Protein AF-A0A6H5GTH3-F1 (afdb_monomer)

Secondary structure (DSSP, 8-state):
----------------------------PPPP----TTSHHHHHHHHHHHHHHHHT--EEEEEESSTT--S-EEEEEEEPPP-PPPPP--HHHHH-TT--GGGS-HHHHHHHHHIIIII--HHHHHHHHHHHEEEEE-S-----SSPPPS--EEEEEEEEETTEEEEE-HHHHHHHHT--HHHHHHHHHHHHHHSS---------PPPP--------------------

Sequence (229 aa):
VNVIVPGTECDNAPTTTRQHDKSPDDSVHPPARKRKSTKRSREWSRNQEKMKRLRGEPYVGFRRAEKGSTKRIIHDVPRDGRTMGPTCDSLHCRKVKTRACNSITEEERQKIFDDFWKVMTWDFKRMFVCSTVSAESKKQQTRTQGPVSRRQASLFYHLEIQGRRVPVCREMYLRTLGIRRSELHYWVRNYVSSNVPQNKSQETQSPPDSCSESSDETSSSHLVQVCHA

Solvent-accessible surface area (backbone atoms only — not comparable to full-atom values): 15168 Å² total; per-residue (Å²): 135,82,91,87,84,86,86,88,85,91,87,85,88,85,90,84,91,77,90,81,84,90,78,90,79,86,77,79,72,76,76,76,79,73,76,76,87,69,68,55,61,68,54,47,52,54,49,50,32,51,49,28,50,54,40,30,37,58,29,63,38,74,44,55,77,45,91,94,46,82,88,46,73,43,78,74,40,81,39,79,45,59,55,70,47,72,80,57,79,51,68,66,54,72,71,41,83,85,32,51,49,79,77,59,53,72,66,60,39,47,50,53,31,45,47,50,27,69,69,39,51,75,61,52,46,48,50,51,51,48,69,36,39,48,73,42,64,70,92,69,77,78,93,60,100,60,82,79,69,90,71,69,61,49,79,44,40,40,46,81,55,97,91,38,81,42,40,34,49,68,65,37,53,33,20,35,64,42,52,52,71,67,58,52,53,49,44,49,59,57,42,72,74,52,84,51,84,83,74,83,71,89,75,82,80,74,82,83,88,83,81,83,90,81,88,84,88,81,90,82,87,82,89,82,85,90,88,89,132

Mean predicted aligned error: 17.01 Å

Foldseek 3Di:
DDDDDDDDDDDDDDDDDDDDDDDDDPPPDPPDPDDPPPPCPVVVLVVVQVLCVLLQAWHFAWDAPDPPDPPDIDRGHIDHGFAFADQDPDPCQVPDPLADSPVQDPVQLVVQQNCLRVPDGPVRNLVVLQVQKDWDADPDDPPDPDDDDPDGTDIWGFDQGPNDTGTHDPVRRCNSNSHDPVRSVVSNVVCVVPVDPPPPDPDDDDDDDDDDDDDDDDDDDDDDDDDDD

pLDDT: mean 74.63, std 23.97, range [29.17, 98.5]

Organism: NCBI:txid355587

Structure (mmCIF, N/CA/C/O backbone):
data_AF-A0A6H5GTH3-F1
#
_entry.id   AF-A0A6H5GTH3-F1
#
loop_
_atom_site.group_PDB
_atom_site.id
_atom_site.type_symbol
_atom_site.label_atom_id
_atom_site.label_alt_id
_atom_site.label_comp_id
_atom_site.label_asym_id
_atom_site.label_entity_id
_atom_site.label_seq_id
_atom_site.pdbx_PDB_ins_code
_atom_site.Cartn_x
_atom_site.Cartn_y
_atom_site.Cartn_z
_atom_site.occupancy
_atom_site.B_iso_or_equiv
_atom_site.auth_seq_id
_atom_site.auth_comp_id
_atom_site.auth_asym_id
_atom_site.auth_atom_id
_atom_site.pdbx_PDB_model_num
ATOM 1 N N . VAL A 1 1 ? 16.322 -63.649 -11.868 1.00 36.59 1 VAL A N 1
ATOM 2 C CA . VAL A 1 1 ? 17.005 -64.882 -12.316 1.00 36.59 1 VAL A CA 1
ATOM 3 C C . VAL A 1 1 ? 17.125 -64.808 -13.832 1.00 36.59 1 VAL A C 1
ATOM 5 O O . VAL A 1 1 ? 16.089 -64.670 -14.460 1.00 36.59 1 VAL A O 1
ATOM 8 N N . ASN A 1 2 ? 18.375 -64.779 -14.326 1.00 37.34 2 ASN A N 1
ATOM 9 C CA . ASN A 1 2 ? 18.918 -64.953 -15.698 1.00 37.34 2 ASN A CA 1
ATOM 10 C C . ASN A 1 2 ? 18.181 -64.239 -16.854 1.00 37.34 2 ASN A C 1
ATOM 12 O O . ASN A 1 2 ? 17.063 -64.603 -17.181 1.00 37.34 2 ASN A O 1
ATOM 16 N N . VAL A 1 3 ? 18.676 -63.155 -17.473 1.00 40.97 3 VAL A N 1
ATOM 17 C CA . VAL A 1 3 ? 19.938 -62.922 -18.228 1.00 40.97 3 VAL A CA 1
ATOM 18 C C . VAL A 1 3 ? 20.192 -63.959 -19.320 1.00 40.97 3 VAL A C 1
ATOM 20 O O . VAL A 1 3 ? 20.730 -65.009 -18.994 1.00 40.97 3 VAL A O 1
ATOM 23 N N . ILE A 1 4 ? 19.898 -63.617 -20.587 1.00 41.91 4 ILE A N 1
ATOM 24 C CA . ILE A 1 4 ? 20.631 -64.089 -21.780 1.00 41.91 4 ILE A CA 1
ATOM 25 C C . ILE A 1 4 ? 20.605 -63.001 -22.881 1.00 41.91 4 ILE A C 1
ATOM 27 O O . ILE A 1 4 ? 19.562 -62.661 -23.429 1.00 41.91 4 ILE A O 1
ATOM 31 N N . VAL A 1 5 ? 21.792 -62.490 -23.194 1.00 43.22 5 VAL A N 1
ATOM 32 C CA . VAL A 1 5 ? 22.315 -62.045 -24.509 1.00 43.22 5 VAL A CA 1
ATOM 33 C C . VAL A 1 5 ? 23.709 -62.716 -24.595 1.00 43.22 5 VAL A C 1
ATOM 35 O O . VAL A 1 5 ? 24.172 -63.167 -23.540 1.00 43.22 5 VAL A O 1
ATOM 38 N N . PRO A 1 6 ? 24.479 -62.730 -25.706 1.00 57.88 6 PRO A N 1
ATOM 39 C CA . PRO A 1 6 ? 24.243 -62.334 -27.104 1.00 57.88 6 PRO A CA 1
ATOM 40 C C . PRO A 1 6 ? 24.803 -63.375 -28.119 1.00 57.88 6 PRO A C 1
ATOM 42 O O . PRO A 1 6 ? 25.286 -64.432 -27.728 1.00 57.88 6 PRO A O 1
ATOM 45 N N . GLY A 1 7 ? 24.791 -63.072 -29.423 1.00 34.69 7 GLY A N 1
ATOM 46 C CA . GLY A 1 7 ? 25.527 -63.855 -30.427 1.00 34.69 7 GLY A CA 1
ATOM 47 C C . GLY A 1 7 ? 25.548 -63.198 -31.809 1.00 34.69 7 GLY A C 1
ATOM 48 O O . GLY A 1 7 ? 24.506 -63.031 -32.431 1.00 34.69 7 GLY A O 1
ATOM 49 N N . THR A 1 8 ? 26.741 -62.779 -32.219 1.00 41.06 8 THR A N 1
ATOM 50 C CA . THR A 1 8 ? 27.172 -62.154 -33.483 1.00 41.06 8 THR A CA 1
ATOM 51 C C . THR A 1 8 ? 27.486 -63.178 -34.590 1.00 41.06 8 THR A C 1
ATOM 53 O O . THR A 1 8 ? 27.490 -64.366 -34.300 1.00 41.06 8 THR A O 1
ATOM 56 N N . GLU A 1 9 ? 27.853 -62.658 -35.780 1.00 37.38 9 GLU A N 1
ATOM 57 C CA . GLU A 1 9 ? 28.541 -63.262 -36.963 1.00 37.38 9 GLU A CA 1
ATOM 58 C C . GLU A 1 9 ? 27.631 -63.330 -38.211 1.00 37.38 9 GLU A C 1
ATOM 60 O O . GLU A 1 9 ? 26.550 -63.902 -38.156 1.00 37.38 9 GLU A O 1
ATOM 65 N N . CYS A 1 10 ? 27.805 -62.541 -39.286 1.00 38.69 10 CYS A N 1
ATOM 66 C CA . CYS A 1 10 ? 28.903 -62.262 -40.243 1.00 38.69 10 CYS A CA 1
ATOM 67 C C . CYS A 1 10 ? 29.118 -63.362 -41.303 1.00 38.69 10 CYS A C 1
ATOM 69 O O . CYS A 1 10 ? 29.402 -64.484 -40.926 1.00 38.69 10 CYS A O 1
ATOM 71 N N . ASP A 1 11 ? 28.953 -63.005 -42.595 1.00 36.28 11 ASP A N 1
ATOM 72 C CA . ASP A 1 11 ? 29.656 -63.499 -43.813 1.00 36.28 11 ASP A CA 1
ATOM 73 C C . ASP A 1 11 ? 28.832 -63.158 -45.091 1.00 36.28 11 ASP A C 1
ATOM 75 O O . ASP A 1 11 ? 27.672 -63.538 -45.209 1.00 36.28 11 ASP A O 1
ATOM 79 N N . ASN A 1 12 ? 29.246 -62.186 -45.927 1.00 39.44 12 ASN A N 1
ATOM 80 C CA . ASN A 1 12 ? 30.164 -62.254 -47.096 1.00 39.44 12 ASN A CA 1
ATOM 81 C C . ASN A 1 12 ? 29.510 -62.838 -48.387 1.00 39.44 12 ASN A C 1
ATOM 83 O O . ASN A 1 12 ? 29.373 -64.045 -48.507 1.00 39.44 12 ASN A O 1
ATOM 87 N N . ALA A 1 13 ? 28.964 -62.001 -49.298 1.00 36.62 13 ALA A N 1
ATOM 88 C CA . ALA A 1 13 ? 29.538 -61.511 -50.593 1.00 36.62 13 ALA A CA 1
ATOM 89 C C . ALA A 1 13 ? 29.240 -62.450 -51.815 1.00 36.62 13 ALA A C 1
ATOM 91 O O . ALA A 1 13 ? 28.842 -63.580 -51.554 1.00 36.62 13 ALA A O 1
ATOM 92 N N . PRO A 1 14 ? 29.418 -62.102 -53.128 1.00 47.69 14 PRO A N 1
ATOM 93 C CA . PRO A 1 14 ? 29.852 -60.839 -53.760 1.00 47.69 14 PRO A CA 1
ATOM 94 C C . PRO A 1 14 ? 29.159 -60.432 -55.119 1.00 47.69 14 PRO A C 1
ATOM 96 O O . PRO A 1 14 ? 28.358 -61.156 -55.700 1.00 47.69 14 PRO A O 1
ATOM 99 N N . THR A 1 15 ? 29.607 -59.281 -55.657 1.00 32.62 15 THR A N 1
ATOM 100 C CA . THR A 1 15 ? 29.768 -58.897 -57.091 1.00 32.62 15 THR A CA 1
ATOM 101 C C . THR A 1 15 ? 28.563 -58.444 -57.942 1.00 32.62 15 THR A C 1
ATOM 103 O O . THR A 1 15 ? 27.816 -59.248 -58.485 1.00 32.62 15 THR A O 1
ATOM 106 N N . THR A 1 16 ? 28.524 -57.144 -58.280 1.00 36.62 16 THR A N 1
ATOM 107 C CA . THR A 1 16 ? 28.831 -56.667 -59.653 1.00 36.62 16 THR A CA 1
ATOM 108 C C . THR A 1 16 ? 29.002 -55.148 -59.690 1.00 36.62 16 THR A C 1
ATOM 110 O O . THR A 1 16 ? 28.091 -54.369 -59.426 1.00 36.62 16 THR A O 1
ATOM 113 N N . THR A 1 17 ? 30.215 -54.755 -60.064 1.00 38.72 17 THR A N 1
ATOM 114 C CA . THR A 1 17 ? 30.658 -53.410 -60.419 1.00 38.72 17 THR A CA 1
ATOM 115 C C . THR A 1 17 ? 29.988 -52.938 -61.709 1.00 38.72 17 THR A C 1
ATOM 117 O O . THR A 1 17 ? 30.111 -53.590 -62.743 1.00 38.72 17 THR A O 1
ATOM 120 N N . ARG A 1 18 ? 29.395 -51.742 -61.698 1.00 40.19 18 ARG A N 1
ATOM 121 C CA . ARG A 1 18 ? 29.339 -50.877 -62.885 1.00 40.19 18 ARG A CA 1
ATOM 122 C C . ARG A 1 18 ? 29.474 -49.423 -62.452 1.00 40.19 18 ARG A C 1
ATOM 124 O O . ARG A 1 18 ? 28.549 -48.821 -61.921 1.00 40.19 18 ARG A O 1
ATOM 131 N N . GLN A 1 19 ? 30.676 -48.897 -62.652 1.00 42.00 19 GLN A N 1
ATOM 132 C CA . GLN A 1 19 ? 30.961 -47.469 -62.641 1.00 42.00 19 GLN A CA 1
ATOM 133 C C . GLN A 1 19 ? 30.334 -46.852 -63.895 1.00 42.00 19 GLN A C 1
ATOM 135 O O . GLN A 1 19 ? 30.491 -47.428 -64.969 1.00 42.00 19 GLN A O 1
ATOM 140 N N . HIS A 1 20 ? 29.652 -45.714 -63.758 1.00 41.12 20 HIS A N 1
ATOM 141 C CA . HIS A 1 20 ? 29.576 -44.676 -64.788 1.00 41.12 20 HIS A CA 1
ATOM 142 C C . HIS A 1 20 ? 29.335 -43.314 -64.122 1.00 41.12 20 HIS A C 1
ATOM 144 O O . HIS A 1 20 ? 28.374 -43.126 -63.383 1.00 41.12 20 HIS A O 1
ATOM 150 N N . ASP A 1 21 ? 30.298 -42.441 -64.395 1.00 38.12 21 ASP A N 1
ATOM 151 C CA . ASP A 1 21 ? 30.296 -40.984 -64.492 1.00 38.12 21 ASP A CA 1
ATOM 152 C C . ASP A 1 21 ? 29.731 -40.057 -63.406 1.00 38.12 21 ASP A C 1
ATOM 154 O O . ASP A 1 21 ? 28.554 -40.020 -63.058 1.00 38.12 21 ASP A O 1
ATOM 158 N N . LYS A 1 22 ? 30.647 -39.186 -62.969 1.00 37.81 22 LYS A N 1
ATOM 159 C CA . LYS A 1 22 ? 30.418 -37.958 -62.215 1.00 37.81 22 LYS A CA 1
ATOM 160 C C . LYS A 1 22 ? 29.749 -36.921 -63.119 1.00 37.81 22 LYS A C 1
ATOM 162 O O . LYS A 1 22 ? 30.246 -36.652 -64.207 1.00 37.81 22 LYS A O 1
ATOM 167 N N . SER A 1 23 ? 28.753 -36.216 -62.591 1.00 41.53 23 SER A N 1
ATOM 168 C CA . SER A 1 23 ? 28.527 -34.816 -62.958 1.00 41.53 23 SER A CA 1
ATOM 169 C C . SER A 1 23 ? 28.245 -33.993 -61.692 1.00 41.53 23 SER A C 1
ATOM 171 O O . SER A 1 23 ? 27.514 -34.478 -60.823 1.00 41.53 23 SER A O 1
ATOM 173 N N . PRO A 1 24 ? 28.860 -32.807 -61.529 1.00 49.28 24 PRO A N 1
ATOM 174 C CA . PRO A 1 24 ? 28.722 -31.974 -60.345 1.00 49.28 24 PRO A CA 1
ATOM 175 C C . PRO A 1 24 ? 27.557 -30.997 -60.537 1.00 49.28 24 PRO A C 1
ATOM 177 O O . PRO A 1 24 ? 27.651 -30.089 -61.358 1.00 49.28 24 PRO A O 1
ATOM 180 N N . ASP A 1 25 ? 26.476 -31.158 -59.774 1.00 40.28 25 ASP A N 1
ATOM 181 C CA . ASP A 1 25 ? 25.498 -30.081 -59.605 1.00 40.28 25 ASP A CA 1
ATOM 182 C C . ASP A 1 25 ? 25.632 -29.491 -58.202 1.00 40.28 25 ASP A C 1
ATOM 184 O O . ASP A 1 25 ? 25.140 -30.017 -57.201 1.00 40.28 25 ASP A O 1
ATOM 188 N N . ASP A 1 26 ? 26.387 -28.399 -58.165 1.00 51.56 26 ASP A N 1
ATOM 189 C CA . ASP A 1 26 ? 26.623 -27.514 -57.035 1.00 51.56 26 ASP A CA 1
ATOM 190 C C . ASP A 1 26 ? 25.349 -26.689 -56.765 1.00 51.56 26 ASP A C 1
ATOM 192 O O . ASP A 1 26 ? 25.284 -25.474 -56.954 1.00 51.56 26 ASP A O 1
ATOM 196 N N . SER A 1 27 ? 24.286 -27.360 -56.325 1.00 44.19 27 SER A N 1
ATOM 197 C CA . SER A 1 27 ? 23.081 -26.694 -55.833 1.00 44.19 27 SER A CA 1
ATOM 198 C C . SER A 1 27 ? 23.311 -26.233 -54.390 1.00 44.19 27 SER A C 1
ATOM 200 O O . SER A 1 27 ? 22.896 -26.864 -53.413 1.00 44.19 27 SER A O 1
ATOM 202 N N . VAL A 1 28 ? 24.007 -25.098 -54.257 1.00 47.06 28 VAL A N 1
ATOM 203 C CA . VAL A 1 28 ? 24.183 -24.338 -53.012 1.00 47.06 28 VAL A CA 1
ATOM 204 C C . VAL A 1 28 ? 22.810 -23.885 -52.508 1.00 47.06 28 VAL A C 1
ATOM 206 O O . VAL A 1 28 ? 22.337 -22.785 -52.797 1.00 47.06 28 VAL A O 1
ATOM 209 N N . HIS A 1 29 ? 22.146 -24.724 -51.714 1.00 56.97 29 HIS A N 1
ATOM 210 C CA . HIS A 1 29 ? 21.033 -24.265 -50.896 1.00 56.97 29 HIS A CA 1
ATOM 211 C C . HIS A 1 29 ? 21.581 -23.287 -49.846 1.00 56.97 29 HIS A C 1
ATOM 213 O O . HIS A 1 29 ? 22.429 -23.675 -49.034 1.00 56.97 29 HIS A O 1
ATOM 219 N N . PRO A 1 30 ? 21.124 -22.021 -49.813 1.00 59.19 30 PRO A N 1
ATOM 220 C CA . PRO A 1 30 ? 21.557 -21.096 -48.780 1.00 59.19 30 PRO A CA 1
ATOM 221 C C . PRO A 1 30 ? 21.153 -21.665 -47.413 1.00 59.19 30 PRO A C 1
ATOM 223 O O . PRO A 1 30 ? 20.025 -22.147 -47.261 1.00 59.19 30 PRO A O 1
ATOM 226 N N . PRO A 1 31 ? 22.038 -21.623 -46.399 1.00 60.38 31 PRO A N 1
ATOM 227 C CA . PRO A 1 31 ? 21.731 -22.185 -45.096 1.00 60.38 31 PRO A CA 1
ATOM 228 C C . PRO A 1 31 ? 20.451 -21.546 -44.558 1.00 60.38 31 PRO A C 1
ATOM 230 O O . PRO A 1 31 ? 20.340 -20.317 -44.478 1.00 60.38 31 PRO A O 1
ATOM 233 N N . ALA A 1 32 ? 19.483 -22.388 -44.183 1.00 64.38 32 ALA A N 1
ATOM 234 C CA . ALA A 1 32 ? 18.242 -21.958 -43.557 1.00 64.38 32 ALA A CA 1
ATOM 235 C C . ALA A 1 32 ? 18.565 -20.951 -42.442 1.00 64.38 32 ALA A C 1
ATOM 237 O O . ALA A 1 32 ? 19.363 -21.239 -41.544 1.00 64.38 32 ALA A O 1
ATOM 238 N N . ARG A 1 33 ? 17.984 -19.743 -42.519 1.00 66.44 33 ARG A N 1
ATOM 239 C CA . ARG A 1 33 ? 18.219 -18.659 -41.552 1.00 66.44 33 ARG A CA 1
ATOM 240 C C . ARG A 1 33 ? 18.011 -19.195 -40.134 1.00 66.44 33 ARG A C 1
ATOM 242 O O . ARG A 1 33 ? 16.875 -19.324 -39.676 1.00 66.44 33 ARG A O 1
ATOM 249 N N . LYS A 1 34 ? 19.104 -19.448 -39.402 1.00 62.91 34 LYS A N 1
ATOM 250 C CA . LYS A 1 34 ? 19.042 -19.713 -37.961 1.00 62.91 34 LYS A CA 1
ATOM 251 C C . LYS A 1 34 ? 18.305 -18.537 -37.322 1.00 62.91 34 LYS A C 1
ATOM 253 O O . LYS A 1 34 ? 18.733 -17.386 -37.447 1.00 62.91 34 LYS A O 1
ATOM 258 N N . ARG A 1 35 ? 17.172 -18.804 -36.658 1.00 64.56 35 ARG A N 1
ATOM 259 C CA . ARG A 1 35 ? 16.449 -17.786 -35.879 1.00 64.56 35 ARG A CA 1
ATOM 260 C C . ARG A 1 35 ? 17.467 -17.142 -34.939 1.00 64.56 35 ARG A C 1
ATOM 262 O O . ARG A 1 35 ? 18.077 -17.847 -34.141 1.00 64.56 35 ARG A O 1
ATOM 269 N N . LYS A 1 36 ? 17.681 -15.823 -35.058 1.00 59.06 36 LYS A N 1
ATOM 270 C CA . LYS A 1 36 ? 18.620 -15.063 -34.214 1.00 59.06 36 LYS A CA 1
ATOM 271 C C . LYS A 1 36 ? 18.393 -15.428 -32.741 1.00 59.06 36 LYS A C 1
ATOM 273 O O . LYS A 1 36 ? 17.419 -14.981 -32.135 1.00 59.06 36 LYS A O 1
ATOM 278 N N . SER A 1 37 ? 19.310 -16.202 -32.162 1.00 59.28 37 SER A N 1
ATOM 279 C CA . SER A 1 37 ? 19.280 -16.661 -30.763 1.00 59.28 37 SER A CA 1
ATOM 280 C C . SER A 1 37 ? 19.671 -15.558 -29.762 1.00 59.28 37 SER A C 1
ATOM 282 O O . SER A 1 37 ? 20.115 -15.828 -28.651 1.00 59.28 37 SER A O 1
ATOM 284 N N . THR A 1 38 ? 19.517 -14.288 -30.138 1.00 56.19 38 THR A N 1
ATOM 285 C CA . THR A 1 38 ? 20.035 -13.131 -29.392 1.00 56.19 38 THR A CA 1
ATOM 286 C C . THR A 1 38 ? 18.955 -12.154 -28.930 1.00 56.19 38 THR A C 1
ATOM 288 O O . THR A 1 38 ? 19.269 -11.162 -28.279 1.00 56.19 38 THR A O 1
ATOM 291 N N . LYS A 1 39 ? 17.662 -12.449 -29.148 1.00 54.72 39 LYS A N 1
ATOM 292 C CA . LYS A 1 39 ? 16.565 -11.655 -28.551 1.00 54.72 39 LYS A CA 1
ATOM 293 C C . LYS A 1 39 ? 16.441 -11.821 -27.025 1.00 54.72 39 LYS A C 1
ATOM 295 O O . LYS A 1 39 ? 15.834 -10.981 -26.372 1.00 54.72 39 LYS A O 1
ATOM 300 N N . ARG A 1 40 ? 17.047 -12.860 -26.436 1.00 56.28 40 ARG A N 1
ATOM 301 C CA . ARG A 1 40 ? 16.784 -13.252 -25.041 1.00 56.28 40 ARG A CA 1
ATOM 302 C C . ARG A 1 40 ? 17.436 -12.363 -23.977 1.00 56.28 40 ARG A C 1
ATOM 304 O O . ARG A 1 40 ? 16.817 -12.185 -22.943 1.00 56.28 40 ARG A O 1
ATOM 311 N N . SER A 1 41 ? 18.615 -11.768 -24.191 1.00 60.66 41 SER A N 1
ATOM 312 C CA . SER A 1 41 ? 19.346 -11.095 -23.090 1.00 60.66 41 SER A CA 1
ATOM 313 C C . SER A 1 41 ? 18.664 -9.812 -22.578 1.00 60.66 41 SER A C 1
ATOM 315 O O . SER A 1 41 ? 18.369 -9.692 -21.389 1.00 60.66 41 SER A O 1
ATOM 317 N N . ARG A 1 42 ? 18.314 -8.871 -23.472 1.00 62.12 42 ARG A N 1
ATOM 318 C CA . ARG A 1 42 ? 17.612 -7.629 -23.079 1.00 62.12 42 ARG A CA 1
ATOM 319 C C . ARG A 1 42 ? 16.192 -7.891 -22.575 1.00 62.12 42 ARG A C 1
ATOM 321 O O . ARG A 1 42 ? 15.731 -7.220 -21.656 1.00 62.12 42 ARG A O 1
ATOM 328 N N . GLU A 1 43 ? 15.499 -8.859 -23.168 1.00 66.06 43 GLU A N 1
ATOM 329 C CA . GLU A 1 43 ? 14.155 -9.251 -22.739 1.00 66.06 43 GLU A CA 1
ATOM 330 C C . GLU A 1 43 ? 14.179 -9.964 -21.383 1.00 66.06 43 GLU A C 1
ATOM 332 O O . GLU A 1 43 ? 13.335 -9.690 -20.534 1.00 66.06 43 GLU A O 1
ATOM 337 N N . TRP A 1 44 ? 15.204 -10.780 -21.128 1.00 71.69 44 TRP A N 1
ATOM 338 C CA . TRP A 1 44 ? 15.449 -11.395 -19.829 1.00 71.69 44 TRP A CA 1
ATOM 339 C C . TRP A 1 44 ? 15.749 -10.338 -18.769 1.00 71.69 44 TRP A C 1
ATOM 341 O O . TRP A 1 44 ? 15.063 -10.322 -17.756 1.00 71.69 44 TRP A O 1
ATOM 351 N N . SER A 1 45 ? 16.649 -9.383 -19.032 1.00 82.50 45 SER A N 1
ATOM 352 C CA . SER A 1 45 ? 16.909 -8.259 -18.117 1.00 82.50 45 SER A CA 1
ATOM 353 C C . SER A 1 45 ? 15.631 -7.464 -17.810 1.00 82.50 45 SER A C 1
ATOM 355 O O . SER A 1 45 ? 15.299 -7.243 -16.648 1.00 82.50 45 SER A O 1
ATOM 357 N N . ARG A 1 46 ? 14.822 -7.133 -18.826 1.00 88.25 46 ARG A N 1
ATOM 358 C CA . ARG A 1 46 ? 13.532 -6.452 -18.621 1.00 88.25 46 ARG A CA 1
ATOM 359 C C . ARG A 1 46 ? 12.552 -7.289 -17.795 1.00 88.25 46 ARG A C 1
ATOM 361 O O . ARG A 1 46 ? 11.834 -6.735 -16.965 1.00 88.25 46 ARG A O 1
ATOM 368 N N . ASN A 1 47 ? 12.490 -8.597 -18.026 1.00 91.62 47 ASN A N 1
ATOM 369 C CA . ASN A 1 47 ? 11.614 -9.491 -17.276 1.00 91.62 47 ASN A CA 1
ATOM 370 C C . ASN A 1 47 ? 12.086 -9.660 -15.827 1.00 91.62 47 ASN A C 1
ATOM 372 O O . ASN A 1 47 ? 11.246 -9.655 -14.933 1.00 91.62 47 ASN A O 1
ATOM 376 N N . GLN A 1 48 ? 13.397 -9.694 -15.575 1.00 93.19 48 GLN A N 1
ATOM 377 C CA . GLN A 1 48 ? 13.956 -9.666 -14.221 1.00 93.19 48 GLN A CA 1
ATOM 378 C C . GLN A 1 48 ? 13.538 -8.387 -13.484 1.00 93.19 48 GLN A C 1
ATOM 380 O O . GLN A 1 48 ? 12.976 -8.471 -12.397 1.00 93.19 48 GLN A O 1
ATOM 385 N N . GLU A 1 49 ? 13.686 -7.207 -14.095 1.00 95.44 49 GLU A N 1
ATOM 386 C CA . GLU A 1 49 ? 13.269 -5.942 -13.465 1.00 95.44 49 GLU A CA 1
ATOM 387 C C . GLU A 1 49 ? 11.746 -5.856 -13.247 1.00 95.44 49 GLU A C 1
ATOM 389 O O . GLU A 1 49 ? 11.283 -5.305 -12.245 1.00 95.44 49 GLU A O 1
ATOM 394 N N . LYS A 1 50 ? 10.938 -6.450 -14.139 1.00 94.12 50 LYS A N 1
ATOM 395 C CA . LYS A 1 50 ? 9.489 -6.605 -13.916 1.00 94.12 50 LYS A CA 1
ATOM 396 C C . LYS A 1 50 ? 9.197 -7.481 -12.696 1.00 94.12 50 LYS A C 1
ATOM 398 O O . LYS A 1 50 ? 8.309 -7.127 -11.921 1.00 94.12 50 LYS A O 1
ATOM 403 N N . MET A 1 51 ? 9.923 -8.587 -12.525 1.00 96.06 51 MET A N 1
ATOM 404 C CA . MET A 1 51 ? 9.766 -9.486 -11.378 1.00 96.06 51 MET A CA 1
ATOM 405 C C . MET A 1 51 ? 10.232 -8.835 -10.076 1.00 96.06 51 MET A C 1
ATOM 407 O O . MET A 1 51 ? 9.507 -8.917 -9.090 1.00 96.06 51 MET A O 1
ATOM 411 N N . LYS A 1 52 ? 11.353 -8.104 -10.083 1.00 97.00 52 LYS A N 1
ATOM 412 C CA . LYS A 1 52 ? 11.811 -7.304 -8.934 1.00 97.00 52 LYS A CA 1
ATOM 413 C C . LYS A 1 52 ? 10.758 -6.281 -8.519 1.00 97.00 52 LYS A C 1
ATOM 415 O O . LYS A 1 52 ? 10.319 -6.258 -7.373 1.00 97.00 52 LYS A O 1
ATOM 420 N N . ARG A 1 53 ? 10.233 -5.508 -9.479 1.00 96.75 53 ARG A N 1
ATOM 421 C CA . ARG A 1 53 ? 9.139 -4.558 -9.223 1.00 96.75 53 ARG A CA 1
ATOM 422 C C . ARG A 1 53 ? 7.886 -5.252 -8.688 1.00 96.75 53 ARG A C 1
ATOM 424 O O . ARG A 1 53 ? 7.232 -4.710 -7.798 1.00 96.75 53 ARG A O 1
ATOM 431 N N . LEU A 1 54 ? 7.525 -6.412 -9.247 1.00 96.75 54 LEU A N 1
ATOM 432 C CA . LEU A 1 54 ? 6.408 -7.209 -8.747 1.00 96.75 54 LEU A CA 1
ATOM 433 C C . LEU A 1 54 ? 6.664 -7.614 -7.295 1.00 96.75 54 LEU A C 1
ATOM 435 O O . LEU A 1 54 ? 5.759 -7.458 -6.495 1.00 96.75 54 LEU A O 1
ATOM 439 N N . ARG A 1 55 ? 7.875 -8.035 -6.933 1.00 97.38 55 ARG A N 1
ATOM 440 C CA . ARG A 1 55 ? 8.244 -8.442 -5.569 1.00 97.38 55 ARG A CA 1
ATOM 441 C C . ARG A 1 55 ? 8.476 -7.292 -4.593 1.00 97.38 55 ARG A C 1
ATOM 443 O O . ARG A 1 55 ? 8.743 -7.531 -3.423 1.00 97.38 55 ARG A O 1
ATOM 450 N N . GLY A 1 56 ? 8.362 -6.047 -5.056 1.00 97.19 56 GLY A N 1
ATOM 451 C CA . GLY A 1 56 ? 8.677 -4.875 -4.244 1.00 97.19 56 GLY A CA 1
ATOM 452 C C . GLY A 1 56 ? 10.174 -4.726 -3.967 1.00 97.19 56 GLY A C 1
ATOM 453 O O . GLY A 1 56 ? 10.546 -4.020 -3.041 1.00 97.19 56 GLY A O 1
ATOM 454 N N . GLU A 1 57 ? 11.035 -5.360 -4.753 1.00 97.69 57 GLU A N 1
ATOM 455 C CA . GLU A 1 57 ? 12.488 -5.247 -4.643 1.00 97.69 57 GLU A CA 1
ATOM 456 C C . GLU A 1 57 ? 12.995 -3.990 -5.375 1.00 97.69 57 GLU A C 1
ATOM 458 O O . GLU A 1 57 ? 12.307 -3.472 -6.269 1.00 97.69 57 GLU A O 1
ATOM 463 N N . PRO A 1 58 ? 14.199 -3.490 -5.035 1.00 98.06 58 PRO A N 1
ATOM 464 C CA . PRO A 1 58 ? 14.849 -2.443 -5.809 1.00 98.06 58 PRO A CA 1
ATOM 465 C C . PRO A 1 58 ? 15.002 -2.862 -7.272 1.00 98.06 58 PRO A C 1
ATOM 467 O O . PRO A 1 58 ? 15.381 -3.996 -7.570 1.00 98.06 58 PRO A O 1
ATOM 470 N N . TYR A 1 59 ? 14.705 -1.954 -8.196 1.00 97.50 59 TYR A N 1
ATOM 471 C CA . TYR A 1 59 ? 14.718 -2.251 -9.629 1.00 97.50 59 TYR A CA 1
ATOM 472 C C . TYR A 1 59 ? 15.172 -1.044 -10.448 1.00 97.50 59 TYR A C 1
ATOM 474 O O . TYR A 1 59 ? 15.094 0.101 -10.003 1.00 97.50 59 TYR A O 1
ATOM 482 N N . VAL A 1 60 ? 15.616 -1.288 -11.677 1.00 96.69 60 VAL A N 1
ATOM 483 C CA . VAL A 1 60 ? 15.948 -0.228 -12.634 1.00 96.69 60 VAL A CA 1
ATOM 484 C C . VAL A 1 60 ? 14.709 0.088 -13.471 1.00 96.69 60 VAL A C 1
ATOM 486 O O . VAL A 1 60 ? 14.067 -0.795 -14.041 1.00 96.69 60 VAL A O 1
ATOM 489 N N . GLY A 1 61 ? 14.338 1.361 -13.534 1.00 94.50 61 GLY A N 1
ATOM 490 C CA . GLY A 1 61 ? 13.195 1.894 -14.263 1.00 94.50 61 GLY A CA 1
ATOM 491 C C . GLY A 1 61 ? 13.592 2.714 -15.488 1.00 94.50 61 GLY A C 1
ATOM 492 O O . GLY A 1 61 ? 14.762 2.991 -15.747 1.00 94.50 61 GLY A O 1
ATOM 493 N N . PHE A 1 62 ? 12.579 3.122 -16.249 1.00 92.94 62 PHE A N 1
ATOM 494 C CA . PHE A 1 62 ? 12.759 3.879 -17.483 1.00 92.94 62 PHE A CA 1
ATOM 495 C C . PHE A 1 62 ? 12.579 5.384 -17.258 1.00 92.94 62 PHE A C 1
ATOM 497 O O . PHE A 1 62 ? 11.711 5.806 -16.486 1.00 92.94 62 PHE A O 1
ATOM 504 N N . ARG A 1 63 ? 13.332 6.193 -18.003 1.00 93.25 63 ARG A N 1
ATOM 505 C CA . ARG A 1 63 ? 13.101 7.634 -18.176 1.00 93.25 63 ARG A CA 1
ATOM 506 C C . ARG A 1 63 ? 13.154 8.024 -19.643 1.00 93.25 63 ARG A C 1
ATOM 508 O O . ARG A 1 63 ? 13.744 7.334 -20.471 1.00 93.25 63 ARG A O 1
ATOM 515 N N . ARG A 1 64 ? 12.563 9.173 -19.953 1.00 93.88 64 ARG A N 1
ATOM 516 C CA . ARG A 1 64 ? 12.779 9.850 -21.233 1.00 93.88 64 ARG A CA 1
ATOM 517 C C . ARG A 1 64 ? 14.134 10.549 -21.175 1.00 93.88 64 ARG A C 1
ATOM 519 O O . ARG A 1 64 ? 14.458 11.153 -20.153 1.00 93.88 64 ARG A O 1
ATOM 526 N N . ALA A 1 65 ? 14.920 10.442 -22.240 1.00 92.31 65 ALA A N 1
ATOM 527 C CA . ALA A 1 65 ? 16.215 11.113 -22.303 1.00 92.31 65 ALA A CA 1
ATOM 528 C C . ALA A 1 65 ? 16.062 12.641 -22.323 1.00 92.31 65 ALA A C 1
ATOM 530 O O . ALA A 1 65 ? 16.853 13.346 -21.711 1.00 92.31 65 ALA A O 1
ATOM 531 N N . GLU A 1 66 ? 15.009 13.119 -22.986 1.00 92.69 66 GLU A N 1
ATOM 532 C CA . GLU A 1 66 ? 14.606 14.522 -23.052 1.00 92.69 66 GLU A CA 1
ATOM 533 C C . GLU A 1 66 ? 13.173 14.658 -22.532 1.00 92.69 66 GLU A C 1
ATOM 535 O O . GLU A 1 66 ? 12.305 13.822 -22.812 1.00 92.69 66 GLU A O 1
ATOM 540 N N . LYS A 1 67 ? 12.905 15.714 -21.761 1.00 88.19 67 LYS A N 1
ATOM 541 C CA . LYS A 1 67 ? 11.575 15.968 -21.197 1.00 88.19 67 LYS A CA 1
ATOM 542 C C . LYS A 1 67 ? 10.578 16.224 -22.335 1.00 88.19 67 LYS A C 1
ATOM 544 O O . LYS A 1 67 ? 10.838 17.023 -23.221 1.00 88.19 67 LYS A O 1
ATOM 549 N N . GLY A 1 68 ? 9.443 15.524 -22.325 1.00 87.75 68 GLY A N 1
ATOM 550 C CA . GLY A 1 68 ? 8.397 15.651 -23.352 1.00 87.75 68 GLY A CA 1
ATOM 551 C C . GLY A 1 68 ? 8.612 14.815 -24.623 1.00 87.75 68 GLY A C 1
ATOM 552 O O . GLY A 1 68 ? 7.637 14.469 -25.281 1.00 87.75 68 GLY A O 1
ATOM 553 N N . SER A 1 69 ? 9.838 14.378 -24.929 1.00 90.81 69 SER A N 1
ATOM 554 C CA . SER A 1 69 ? 10.117 13.544 -26.109 1.00 90.81 69 SER A CA 1
ATOM 555 C C . SER A 1 69 ? 9.884 12.057 -25.826 1.00 90.81 69 SER A C 1
ATOM 557 O O . SER A 1 69 ? 10.253 11.545 -24.765 1.00 90.81 69 SER A O 1
ATOM 559 N N . THR A 1 70 ? 9.238 11.338 -26.749 1.00 88.56 70 THR A N 1
ATOM 560 C CA . THR A 1 70 ? 9.083 9.863 -26.692 1.00 88.56 70 THR A CA 1
ATOM 561 C C . THR A 1 70 ? 10.164 9.147 -27.513 1.00 88.56 70 THR A C 1
ATOM 563 O O . THR A 1 70 ? 10.276 7.928 -27.446 1.00 88.56 70 THR A O 1
ATOM 566 N N . LYS A 1 71 ? 10.995 9.890 -28.260 1.00 90.38 71 LYS A N 1
ATOM 567 C CA . LYS A 1 71 ? 11.935 9.328 -29.246 1.00 90.38 71 LYS A CA 1
ATOM 568 C C . LYS A 1 71 ? 13.019 8.449 -28.617 1.00 90.38 71 LYS A C 1
ATOM 570 O O . LYS A 1 71 ? 13.440 7.470 -29.221 1.00 90.38 71 LYS A O 1
ATOM 575 N N . ARG A 1 72 ? 13.466 8.780 -27.399 1.00 92.25 72 ARG A N 1
ATOM 576 C CA . ARG A 1 72 ? 14.546 8.061 -26.707 1.00 92.25 72 ARG A CA 1
ATOM 577 C C . ARG A 1 72 ? 14.184 7.780 -25.249 1.00 92.25 72 ARG A C 1
ATOM 579 O O . ARG A 1 72 ? 14.060 8.704 -24.442 1.00 92.25 72 ARG A O 1
ATOM 586 N N . ILE A 1 73 ? 14.043 6.495 -24.917 1.00 91.62 73 ILE A N 1
ATOM 587 C CA . ILE A 1 73 ? 13.764 5.988 -23.566 1.00 91.62 73 ILE A CA 1
ATOM 588 C C . ILE A 1 73 ? 14.990 5.212 -23.071 1.00 91.62 73 ILE A C 1
ATOM 590 O O . ILE A 1 73 ? 15.463 4.307 -23.755 1.00 91.62 73 ILE A O 1
ATOM 594 N N . ILE A 1 74 ? 15.492 5.565 -21.888 1.00 91.44 74 ILE A N 1
ATOM 595 C CA . ILE A 1 74 ? 16.693 4.989 -21.265 1.00 91.44 74 ILE A CA 1
ATOM 596 C C . ILE A 1 74 ? 16.272 4.194 -20.021 1.00 91.44 74 ILE A C 1
ATOM 598 O O . ILE A 1 74 ? 15.363 4.611 -19.302 1.00 91.44 74 ILE A O 1
ATOM 602 N N . HIS A 1 75 ? 16.892 3.031 -19.798 1.00 92.31 75 HIS A N 1
ATOM 603 C CA . HIS A 1 75 ? 16.608 2.103 -18.692 1.00 92.31 75 HIS A CA 1
ATOM 604 C C . HIS A 1 75 ? 17.739 2.137 -17.659 1.00 92.31 75 HIS A C 1
ATOM 606 O O . HIS A 1 75 ? 18.538 1.213 -17.577 1.00 92.31 75 HIS A O 1
ATOM 612 N N . ASP A 1 76 ? 17.843 3.240 -16.924 1.00 93.38 76 ASP A N 1
ATOM 613 C CA . ASP A 1 76 ? 18.972 3.535 -16.031 1.00 93.38 76 ASP A CA 1
ATOM 614 C C . ASP A 1 76 ? 18.552 4.135 -14.680 1.00 93.38 76 ASP A C 1
ATOM 616 O O . ASP A 1 76 ? 19.403 4.542 -13.898 1.00 93.38 76 ASP A O 1
ATOM 620 N N . VAL A 1 77 ? 17.250 4.217 -14.382 1.00 95.31 77 VAL A N 1
ATOM 621 C CA . VAL A 1 77 ? 16.772 4.902 -13.172 1.00 95.31 77 VAL A CA 1
ATOM 622 C C . VAL A 1 77 ? 16.666 3.926 -12.006 1.00 95.31 77 VAL A C 1
ATOM 624 O O . VAL A 1 77 ? 15.714 3.144 -12.000 1.00 95.31 77 VAL A O 1
ATOM 627 N N . PRO A 1 78 ? 17.537 3.973 -10.987 1.00 97.06 78 PRO A N 1
ATOM 628 C CA . PRO A 1 78 ? 17.348 3.155 -9.799 1.00 97.06 78 PRO A CA 1
ATOM 629 C C . PRO A 1 78 ? 16.050 3.550 -9.080 1.00 97.06 78 PRO A C 1
ATOM 631 O O . PRO A 1 78 ? 15.693 4.728 -8.971 1.00 97.06 78 PRO A O 1
ATOM 634 N N . ARG A 1 79 ? 15.302 2.547 -8.631 1.00 96.69 79 ARG A N 1
ATOM 635 C CA . ARG A 1 79 ? 14.090 2.685 -7.826 1.00 96.69 79 ARG A CA 1
ATOM 636 C C . ARG A 1 79 ? 14.242 1.816 -6.595 1.00 96.69 79 ARG A C 1
ATOM 638 O O . ARG A 1 79 ? 14.526 0.628 -6.723 1.00 96.69 79 ARG A O 1
ATOM 645 N N . ASP A 1 80 ? 14.001 2.411 -5.439 1.00 97.19 80 ASP A N 1
ATOM 646 C CA . ASP A 1 80 ? 14.071 1.694 -4.175 1.00 97.19 80 ASP A CA 1
ATOM 647 C C . ASP A 1 80 ? 12.991 0.616 -4.084 1.00 97.19 80 ASP A C 1
ATOM 649 O O . ASP A 1 80 ? 11.916 0.708 -4.697 1.00 97.19 80 ASP A O 1
ATOM 653 N N . GLY A 1 81 ? 13.298 -0.402 -3.285 1.00 97.12 81 GLY A N 1
ATOM 654 C CA . GLY A 1 81 ? 12.328 -1.405 -2.889 1.00 97.12 81 GLY A CA 1
ATOM 655 C C . GLY A 1 81 ? 11.195 -0.791 -2.071 1.00 97.12 81 GLY A C 1
ATOM 656 O O . GLY A 1 81 ? 11.285 0.307 -1.518 1.00 97.12 81 GLY A O 1
ATOM 657 N N . ARG A 1 82 ? 10.090 -1.519 -2.000 1.00 97.62 82 ARG A N 1
ATOM 658 C CA . ARG A 1 82 ? 8.986 -1.210 -1.104 1.00 97.62 82 ARG A CA 1
ATOM 659 C C . ARG A 1 82 ? 9.418 -1.554 0.311 1.00 97.62 82 ARG A C 1
ATOM 661 O O . ARG A 1 82 ? 10.066 -2.570 0.540 1.00 97.62 82 ARG A O 1
ATOM 668 N N . THR A 1 83 ? 9.024 -0.714 1.252 1.00 97.50 83 THR A N 1
ATOM 669 C CA . THR A 1 83 ? 9.293 -0.910 2.672 1.00 97.50 83 THR A CA 1
ATOM 670 C C . THR A 1 83 ? 8.007 -0.730 3.458 1.00 97.50 83 THR A C 1
ATOM 672 O O . THR A 1 83 ? 7.136 0.068 3.087 1.00 97.50 83 THR A O 1
ATOM 675 N N . MET A 1 84 ? 7.876 -1.502 4.534 1.00 97.94 84 MET A N 1
ATOM 676 C CA . MET A 1 84 ? 6.811 -1.309 5.502 1.00 97.94 84 MET A CA 1
ATOM 677 C C . MET A 1 84 ? 7.125 -0.064 6.340 1.00 97.94 84 MET A C 1
ATOM 679 O O . MET A 1 84 ? 8.240 0.113 6.824 1.00 97.94 84 MET A O 1
ATOM 683 N N . GLY A 1 85 ? 6.151 0.835 6.467 1.00 97.00 85 GLY A N 1
ATOM 684 C CA . GLY A 1 85 ? 6.275 2.034 7.296 1.00 97.00 85 GLY A CA 1
ATOM 685 C C . GLY A 1 85 ? 5.967 1.764 8.775 1.00 97.00 85 GLY A C 1
ATOM 686 O O . GLY A 1 85 ? 5.437 0.702 9.106 1.00 97.00 85 GLY A O 1
ATOM 687 N N . PRO A 1 86 ? 6.200 2.741 9.667 1.00 96.12 86 PRO A N 1
ATOM 688 C CA . PRO A 1 86 ? 5.934 2.583 11.096 1.00 96.12 86 PRO A CA 1
ATOM 689 C C . PRO A 1 86 ? 4.440 2.410 11.392 1.00 96.12 86 PRO A C 1
ATOM 691 O O . PRO A 1 86 ? 3.579 2.829 10.609 1.00 96.12 86 PRO A O 1
ATOM 694 N N . THR A 1 87 ? 4.128 1.849 12.559 1.00 95.25 87 THR A N 1
ATOM 695 C CA . THR A 1 87 ? 2.750 1.780 13.056 1.00 95.25 87 THR A CA 1
ATOM 696 C C . THR A 1 87 ? 2.123 3.176 13.176 1.00 95.25 87 THR A C 1
ATOM 698 O O . THR A 1 87 ? 2.796 4.212 13.183 1.00 95.25 87 THR A O 1
ATOM 701 N N . CYS A 1 88 ? 0.795 3.229 13.209 1.00 93.94 88 CYS A N 1
ATOM 702 C CA . CYS A 1 88 ? 0.081 4.482 13.406 1.00 93.94 88 CYS A CA 1
ATOM 703 C C . CYS A 1 88 ? 0.122 4.898 14.883 1.00 93.94 88 CYS A C 1
ATOM 705 O O . CYS A 1 88 ? -0.483 4.253 15.727 1.00 93.94 88 CYS A O 1
ATOM 707 N N . ASP A 1 89 ? 0.700 6.062 15.158 1.00 90.38 89 ASP A N 1
ATOM 708 C CA . ASP A 1 89 ? 0.888 6.662 16.486 1.00 90.38 89 ASP A CA 1
ATOM 709 C C . ASP A 1 89 ? -0.087 7.821 16.791 1.00 90.38 89 ASP A C 1
ATOM 711 O O . ASP A 1 89 ? -0.034 8.466 17.843 1.00 90.38 89 ASP A O 1
ATOM 715 N N . SER A 1 90 ? -1.026 8.096 15.884 1.00 92.81 90 SER A N 1
ATOM 716 C CA . SER A 1 90 ? -2.041 9.144 16.031 1.00 92.81 90 SER A CA 1
ATOM 717 C C . SER A 1 90 ? -2.787 9.057 17.373 1.00 92.81 90 SER A C 1
ATOM 719 O O . SER A 1 90 ? -3.403 8.039 17.695 1.00 92.81 90 SER A O 1
ATOM 721 N N . LEU A 1 91 ? -2.824 10.167 18.126 1.00 91.62 91 LEU A N 1
ATOM 722 C CA . LEU A 1 91 ? -3.612 10.292 19.366 1.00 91.62 91 LEU A CA 1
ATOM 723 C C . LEU A 1 91 ? -5.094 9.951 19.155 1.00 91.62 91 LEU A C 1
ATOM 725 O O . LEU A 1 91 ? -5.732 9.366 20.025 1.00 91.62 91 LEU A O 1
ATOM 729 N N . HIS A 1 92 ? -5.639 10.278 17.983 1.00 91.44 92 HIS A N 1
ATOM 730 C CA . HIS A 1 92 ? -7.017 9.947 17.638 1.00 91.44 92 HIS A CA 1
ATOM 731 C C . HIS A 1 92 ? -7.220 8.431 17.527 1.00 91.44 92 HIS A C 1
ATOM 733 O O . HIS A 1 92 ? -8.182 7.904 18.076 1.00 91.44 92 HIS A O 1
ATOM 739 N N . CYS A 1 93 ? -6.290 7.714 16.888 1.00 92.88 93 CYS A N 1
ATOM 740 C CA . CYS A 1 93 ? -6.365 6.253 16.788 1.00 92.88 93 CYS A CA 1
ATOM 741 C C . CYS A 1 93 ? -6.115 5.553 18.132 1.00 92.88 93 CYS A C 1
ATOM 743 O O . CYS A 1 93 ? -6.555 4.426 18.307 1.00 92.88 93 CYS A O 1
ATOM 745 N N . ARG A 1 94 ? -5.440 6.212 19.083 1.00 89.81 94 ARG A N 1
ATOM 746 C CA . ARG A 1 94 ? -5.298 5.730 20.468 1.00 89.81 94 ARG A CA 1
ATOM 747 C C . ARG A 1 94 ? -6.576 5.868 21.294 1.00 89.81 94 ARG A C 1
ATOM 749 O O . ARG A 1 94 ? -6.851 5.010 22.120 1.00 89.81 94 ARG A O 1
ATOM 756 N N . LYS A 1 95 ? -7.364 6.921 21.066 1.00 90.56 95 LYS A N 1
ATOM 757 C CA . LYS A 1 95 ? -8.600 7.188 21.824 1.00 90.56 95 LYS A CA 1
ATOM 758 C C . LYS A 1 95 ? -9.827 6.472 21.258 1.00 90.56 95 LYS A C 1
ATOM 760 O O . LYS A 1 95 ? -10.718 6.079 22.005 1.00 90.56 95 LYS A O 1
ATOM 765 N N . VAL A 1 96 ? -9.913 6.351 19.935 1.00 89.38 96 VAL A N 1
ATOM 766 C CA . VAL A 1 96 ? -11.110 5.842 19.258 1.00 89.38 96 VAL A CA 1
ATOM 767 C C . VAL A 1 96 ? -11.106 4.317 19.202 1.00 89.38 96 VAL A C 1
ATOM 769 O O . VAL A 1 96 ? -10.198 3.721 18.639 1.00 89.38 96 VAL A O 1
ATOM 772 N N . LYS A 1 97 ? -12.183 3.693 19.697 1.00 86.06 97 LYS A N 1
ATOM 773 C CA . LYS A 1 97 ? -12.368 2.229 19.696 1.00 86.06 97 LYS A CA 1
ATOM 774 C C . LYS A 1 97 ? -12.847 1.651 18.358 1.00 86.06 97 LYS A C 1
ATOM 776 O O . LYS A 1 97 ? -12.825 0.443 18.172 1.00 86.06 97 LYS A O 1
ATOM 781 N N . THR A 1 98 ? -13.280 2.489 17.413 1.00 89.75 98 THR A N 1
ATOM 782 C CA . THR A 1 98 ? -13.794 2.029 16.106 1.00 89.75 98 THR A CA 1
ATOM 783 C C . THR A 1 98 ? -12.696 1.559 15.148 1.00 89.75 98 THR A C 1
ATOM 785 O O . THR A 1 98 ? -12.998 1.063 14.066 1.00 89.75 98 THR A O 1
ATOM 788 N N . ARG A 1 99 ? -11.422 1.777 15.489 1.00 92.69 99 ARG A N 1
ATOM 789 C CA . ARG A 1 99 ? -10.257 1.330 14.721 1.00 92.69 99 ARG A CA 1
ATOM 790 C C . ARG A 1 99 ? -9.280 0.672 15.672 1.00 92.69 99 ARG A C 1
ATOM 792 O O . ARG A 1 99 ? -9.058 1.180 16.764 1.00 92.69 99 ARG A O 1
ATOM 799 N N . ALA A 1 100 ? -8.648 -0.395 15.219 1.00 93.25 100 ALA A N 1
ATOM 800 C CA . ALA A 1 100 ? -7.782 -1.211 16.053 1.00 93.25 100 ALA A CA 1
ATOM 801 C C . ALA A 1 100 ? -6.302 -1.052 15.660 1.00 93.25 100 ALA A C 1
ATOM 803 O O . ALA A 1 100 ? -5.543 -2.007 15.645 1.00 93.25 100 ALA A O 1
ATOM 804 N N . CYS A 1 101 ? -5.862 0.169 15.319 1.00 94.38 101 CYS A N 1
ATOM 805 C CA . CYS A 1 101 ? -4.479 0.396 14.875 1.00 94.38 101 CYS A CA 1
ATOM 806 C C . CYS A 1 101 ? -3.437 -0.058 15.911 1.00 94.38 101 CYS A C 1
ATOM 808 O O . CYS A 1 101 ? -2.390 -0.552 15.523 1.00 94.38 101 CYS A O 1
ATOM 810 N N . ASN A 1 102 ? -3.712 0.106 17.208 1.00 90.75 102 ASN A N 1
ATOM 811 C CA . ASN A 1 102 ? -2.747 -0.229 18.263 1.00 90.75 102 ASN A CA 1
ATOM 812 C C . ASN A 1 102 ? -2.811 -1.695 18.711 1.00 90.75 102 ASN A C 1
ATOM 814 O O . ASN A 1 102 ? -1.997 -2.093 19.532 1.00 90.75 102 ASN A O 1
ATOM 818 N N . SER A 1 103 ? -3.790 -2.475 18.240 1.00 91.44 103 SER A N 1
ATOM 819 C CA . SER A 1 103 ? -3.903 -3.892 18.606 1.00 91.44 103 SER A CA 1
ATOM 820 C C . SER A 1 103 ? -3.184 -4.815 17.628 1.00 91.44 103 SER A C 1
ATOM 822 O O . SER A 1 103 ? -3.115 -6.007 17.887 1.00 91.44 103 SER A O 1
ATOM 824 N N . ILE A 1 104 ? -2.731 -4.284 16.491 1.00 95.25 104 ILE A N 1
ATOM 825 C CA . ILE A 1 104 ? -2.061 -5.052 15.443 1.00 95.25 104 ILE A CA 1
ATOM 826 C C . ILE A 1 104 ? -0.566 -5.044 15.737 1.00 95.25 104 ILE A C 1
ATOM 828 O O . ILE A 1 104 ? 0.019 -3.964 15.875 1.00 95.25 104 ILE A O 1
ATOM 832 N N . THR A 1 105 ? 0.043 -6.225 15.811 1.00 96.19 105 THR A N 1
ATOM 833 C CA . THR A 1 105 ? 1.478 -6.348 16.096 1.00 96.19 105 THR A CA 1
ATOM 834 C C . THR A 1 105 ? 2.323 -6.087 14.852 1.00 96.19 105 THR A C 1
ATOM 836 O O . THR A 1 105 ? 1.835 -6.127 13.719 1.00 96.19 105 THR A O 1
ATOM 839 N N . GLU A 1 106 ? 3.611 -5.804 15.039 1.00 97.00 106 GLU A N 1
ATOM 840 C CA . GLU A 1 106 ? 4.507 -5.559 13.906 1.00 97.00 106 GLU A CA 1
ATOM 841 C C . GLU A 1 106 ? 4.694 -6.818 13.052 1.00 97.00 106 GLU A C 1
ATOM 843 O O . GLU A 1 106 ? 4.764 -6.735 11.829 1.00 97.00 106 GLU A O 1
ATOM 848 N N . GLU A 1 107 ? 4.677 -7.993 13.677 1.00 97.69 107 GLU A N 1
ATOM 849 C CA . GLU A 1 107 ? 4.797 -9.295 13.023 1.00 97.69 107 GLU A CA 1
ATOM 850 C C . GLU A 1 107 ? 3.588 -9.576 12.123 1.00 97.69 107 GLU A C 1
ATOM 852 O O . GLU A 1 107 ? 3.743 -10.041 10.992 1.00 97.69 107 GLU A O 1
ATOM 857 N N . GLU A 1 108 ? 2.378 -9.240 12.581 1.00 97.62 108 GLU A N 1
ATOM 858 C CA . GLU A 1 108 ? 1.159 -9.350 11.774 1.00 97.62 108 GLU A CA 1
ATOM 859 C C . GLU A 1 108 ? 1.220 -8.429 10.551 1.00 97.62 108 GLU A C 1
ATOM 861 O O . GLU A 1 108 ? 0.883 -8.838 9.436 1.00 97.62 108 GLU A O 1
ATOM 866 N N . ARG A 1 109 ? 1.695 -7.191 10.738 1.00 97.81 109 ARG A N 1
ATOM 867 C CA . ARG A 1 109 ? 1.886 -6.229 9.642 1.00 97.81 109 ARG A CA 1
ATOM 868 C C . ARG A 1 109 ? 2.931 -6.724 8.651 1.00 97.81 109 ARG A C 1
ATOM 870 O O . ARG A 1 109 ? 2.690 -6.666 7.445 1.00 97.81 109 ARG A O 1
ATOM 877 N N . GLN A 1 110 ? 4.045 -7.251 9.152 1.00 98.12 110 GLN A N 1
ATOM 878 C CA . GLN A 1 110 ? 5.134 -7.779 8.341 1.00 98.12 110 GLN A CA 1
ATOM 879 C C . GLN A 1 110 ? 4.671 -8.977 7.509 1.00 98.12 110 GLN A C 1
ATOM 881 O O . GLN A 1 110 ? 4.948 -9.027 6.312 1.00 98.12 110 GLN A O 1
ATOM 886 N N . LYS A 1 111 ? 3.881 -9.887 8.092 1.00 98.00 111 LYS A N 1
ATOM 887 C CA . LYS A 1 111 ? 3.277 -11.003 7.354 1.00 98.00 111 LYS A CA 1
ATOM 888 C C . LYS A 1 111 ? 2.394 -10.507 6.208 1.00 98.00 111 LYS A C 1
ATOM 890 O O . LYS A 1 111 ? 2.527 -10.986 5.087 1.00 98.00 111 LYS A O 1
ATOM 895 N N . ILE A 1 112 ? 1.526 -9.524 6.465 1.00 98.06 112 ILE A N 1
ATOM 896 C CA . ILE A 1 112 ? 0.676 -8.929 5.421 1.00 98.06 112 ILE A CA 1
ATOM 897 C C . ILE A 1 112 ? 1.536 -8.289 4.324 1.00 98.06 112 ILE A C 1
ATOM 899 O O . ILE A 1 112 ? 1.249 -8.470 3.141 1.00 98.06 112 ILE A O 1
ATOM 903 N N . PHE A 1 113 ? 2.581 -7.547 4.696 1.00 98.50 113 PHE A N 1
ATOM 904 C CA . PHE A 1 113 ? 3.490 -6.909 3.747 1.00 98.50 113 PHE A CA 1
ATOM 905 C C . PHE A 1 113 ? 4.202 -7.938 2.858 1.00 98.50 113 PHE A C 1
ATOM 907 O O . PHE A 1 113 ? 4.259 -7.767 1.637 1.00 98.50 113 PHE A O 1
ATOM 914 N N . ASP A 1 114 ? 4.711 -9.012 3.458 1.00 98.06 114 ASP A N 1
ATOM 915 C CA . ASP A 1 114 ? 5.421 -10.078 2.758 1.00 98.06 114 ASP A CA 1
ATOM 916 C C . ASP A 1 114 ? 4.497 -10.878 1.844 1.00 98.06 114 ASP A C 1
ATOM 918 O O . ASP A 1 114 ? 4.818 -11.048 0.667 1.00 98.06 114 ASP A O 1
ATOM 922 N N . ASP A 1 115 ? 3.326 -11.291 2.329 1.00 97.38 115 ASP A N 1
ATOM 923 C CA . ASP A 1 115 ? 2.317 -11.965 1.509 1.00 97.38 115 ASP A CA 1
ATOM 924 C C . ASP A 1 115 ? 1.926 -11.073 0.320 1.00 97.38 115 ASP A C 1
ATOM 926 O O . ASP A 1 115 ? 1.914 -11.511 -0.835 1.00 97.38 115 ASP A O 1
ATOM 930 N N . PHE A 1 116 ? 1.689 -9.784 0.579 1.00 98.00 116 PHE A N 1
ATOM 931 C CA . PHE A 1 116 ? 1.339 -8.828 -0.459 1.00 98.00 116 PHE A CA 1
ATOM 932 C C . PHE A 1 116 ? 2.449 -8.706 -1.504 1.00 98.00 116 PHE A C 1
ATOM 934 O O . PHE A 1 116 ? 2.176 -8.867 -2.688 1.00 98.00 116 PHE A O 1
ATOM 941 N N . TRP A 1 117 ? 3.699 -8.434 -1.127 1.00 98.06 117 TRP A N 1
ATOM 942 C CA . TRP A 1 117 ? 4.749 -8.160 -2.111 1.00 98.06 117 TRP A CA 1
ATOM 943 C C . TRP A 1 117 ? 5.390 -9.408 -2.708 1.00 98.06 117 TRP A C 1
ATOM 945 O O . TRP A 1 117 ? 5.569 -9.433 -3.926 1.00 98.06 117 TRP A O 1
ATOM 955 N N . LYS A 1 118 ? 5.701 -10.422 -1.898 1.00 96.69 118 LYS A N 1
ATOM 956 C CA . LYS A 1 118 ? 6.496 -11.593 -2.298 1.00 96.69 118 LYS A CA 1
ATOM 957 C C . LYS A 1 118 ? 5.650 -12.718 -2.895 1.00 96.69 118 LYS A C 1
ATOM 959 O O . LYS A 1 118 ? 6.171 -13.467 -3.720 1.00 96.69 118 LYS A O 1
ATOM 964 N N . VAL A 1 119 ? 4.371 -12.822 -2.519 1.00 96.31 119 VAL A N 1
ATOM 965 C CA . VAL A 1 119 ? 3.490 -13.927 -2.942 1.00 96.31 119 VAL A CA 1
ATOM 966 C C . VAL A 1 119 ? 2.497 -13.492 -4.026 1.00 96.31 119 VAL A C 1
ATOM 968 O O . VAL A 1 119 ? 2.339 -14.185 -5.031 1.00 96.31 119 VAL A O 1
ATOM 971 N N . MET A 1 120 ? 1.833 -12.342 -3.872 1.00 96.69 120 MET A N 1
ATOM 972 C CA . MET A 1 120 ? 0.744 -11.947 -4.778 1.00 96.69 120 MET A CA 1
ATOM 973 C C . MET A 1 120 ? 1.216 -11.416 -6.145 1.00 96.69 120 MET A C 1
ATOM 975 O O . MET A 1 120 ? 2.141 -10.606 -6.259 1.00 96.69 120 MET A O 1
ATOM 979 N N . THR A 1 121 ? 0.479 -11.779 -7.201 1.00 96.12 121 THR A N 1
ATOM 980 C CA . THR A 1 121 ? 0.589 -11.150 -8.529 1.00 96.12 121 THR A CA 1
ATOM 981 C C . THR A 1 121 ? -0.045 -9.753 -8.540 1.00 96.12 121 THR A C 1
ATOM 983 O O . THR A 1 121 ? -0.753 -9.363 -7.613 1.00 96.12 121 THR A O 1
ATOM 986 N N . TRP A 1 122 ? 0.157 -8.976 -9.612 1.00 94.06 122 TRP A N 1
ATOM 987 C CA . TRP A 1 122 ? -0.487 -7.661 -9.753 1.00 94.06 122 TRP A CA 1
ATOM 988 C C . TRP A 1 122 ? -2.019 -7.719 -9.713 1.00 94.06 122 TRP A C 1
ATOM 990 O O . TRP A 1 122 ? -2.646 -6.779 -9.225 1.00 94.06 122 TRP A O 1
ATOM 1000 N N . ASP A 1 123 ? -2.626 -8.791 -10.216 1.00 92.62 123 ASP A N 1
ATOM 1001 C CA . ASP A 1 123 ? -4.080 -8.977 -10.173 1.00 92.62 123 ASP A CA 1
ATOM 1002 C C . ASP A 1 123 ? -4.554 -9.253 -8.753 1.00 92.62 123 ASP A C 1
ATOM 1004 O O . ASP A 1 123 ? -5.445 -8.560 -8.259 1.00 92.62 123 ASP A O 1
ATOM 1008 N N . PHE A 1 124 ? -3.885 -10.172 -8.054 1.00 94.81 124 PHE A N 1
ATOM 1009 C CA . PHE A 1 124 ? -4.188 -10.459 -6.655 1.00 94.81 124 PHE A CA 1
ATOM 1010 C C . PHE A 1 124 ? -3.972 -9.242 -5.754 1.00 94.81 124 PHE A C 1
ATOM 1012 O O . PHE A 1 124 ? -4.813 -8.976 -4.906 1.00 94.81 124 PHE A O 1
ATOM 1019 N N . LYS A 1 125 ? -2.939 -8.425 -5.990 1.00 95.88 125 LYS A N 1
ATOM 1020 C CA . LYS A 1 125 ? -2.735 -7.152 -5.272 1.00 95.88 125 LYS A CA 1
ATOM 1021 C C . LYS A 1 125 ? -3.893 -6.182 -5.458 1.00 95.88 125 LYS A C 1
ATOM 1023 O O . LYS A 1 125 ? -4.365 -5.583 -4.494 1.00 95.88 125 LYS A O 1
ATOM 1028 N N . ARG A 1 126 ? -4.353 -6.016 -6.702 1.00 94.25 126 ARG A N 1
ATOM 1029 C CA . ARG A 1 126 ? -5.498 -5.153 -7.023 1.00 94.25 126 ARG A CA 1
ATOM 1030 C C . ARG A 1 126 ? -6.765 -5.657 -6.334 1.00 94.25 126 ARG A C 1
ATOM 1032 O O . ARG A 1 126 ? -7.439 -4.863 -5.682 1.00 94.25 126 ARG A O 1
ATOM 1039 N N . MET A 1 127 ? -7.043 -6.959 -6.417 1.00 93.19 127 MET A N 1
ATOM 1040 C CA . MET A 1 127 ? -8.181 -7.591 -5.739 1.00 93.19 127 MET A CA 1
ATOM 1041 C C . MET A 1 127 ? -8.097 -7.474 -4.220 1.00 93.19 127 MET A C 1
ATOM 1043 O O . MET A 1 127 ? -9.088 -7.136 -3.576 1.00 93.19 127 MET A O 1
ATOM 1047 N N . PHE A 1 128 ? -6.916 -7.684 -3.645 1.00 95.38 128 PHE A N 1
ATOM 1048 C CA . PHE A 1 128 ? -6.675 -7.519 -2.219 1.00 95.38 128 PHE A CA 1
ATOM 1049 C C . PHE A 1 128 ? -7.007 -6.092 -1.774 1.00 95.38 128 PHE A C 1
ATOM 1051 O O . PHE A 1 128 ? -7.781 -5.902 -0.841 1.00 95.38 128 PHE A O 1
ATOM 1058 N N . VAL A 1 129 ? -6.514 -5.066 -2.479 1.00 95.75 129 VAL A N 1
ATOM 1059 C CA . VAL A 1 129 ? -6.832 -3.672 -2.126 1.00 95.75 129 VAL A CA 1
ATOM 1060 C C . VAL A 1 129 ? -8.317 -3.364 -2.297 1.00 95.75 129 VAL A C 1
ATOM 1062 O O . VAL A 1 129 ? -8.909 -2.722 -1.435 1.00 95.75 129 VAL A O 1
ATOM 1065 N N . CYS A 1 130 ? -8.942 -3.821 -3.381 1.00 92.44 130 CYS A N 1
ATOM 1066 C CA . CYS A 1 130 ? -10.348 -3.513 -3.644 1.00 92.44 130 CYS A CA 1
ATOM 1067 C C . CYS A 1 130 ? -11.304 -4.246 -2.702 1.00 92.44 130 CYS A C 1
ATOM 1069 O O . CYS A 1 130 ? -12.341 -3.699 -2.351 1.00 92.44 130 CYS A O 1
ATOM 1071 N N . SER A 1 131 ? -10.954 -5.452 -2.258 1.00 92.94 131 SER A N 1
ATOM 1072 C CA . SER A 1 131 ? -11.745 -6.170 -1.263 1.00 92.94 131 SER A CA 1
ATOM 1073 C C . SER A 1 131 ? -11.578 -5.548 0.123 1.00 92.94 131 SER A C 1
ATOM 1075 O O . SER A 1 131 ? -12.564 -5.410 0.846 1.00 92.94 131 SER A O 1
ATOM 1077 N N . THR A 1 132 ? -10.363 -5.163 0.524 1.00 95.75 132 THR A N 1
ATOM 1078 C CA . THR A 1 132 ? -10.065 -4.647 1.878 1.00 95.75 132 THR A CA 1
ATOM 1079 C C . THR A 1 132 ? -10.406 -3.164 2.083 1.00 95.75 132 THR A C 1
ATOM 1081 O O . THR A 1 132 ? -10.452 -2.688 3.224 1.00 95.75 132 THR A O 1
ATOM 1084 N N . VAL A 1 133 ? -10.703 -2.433 1.003 1.00 95.06 133 VAL A N 1
ATOM 1085 C CA . VAL A 1 133 ? -11.149 -1.035 1.037 1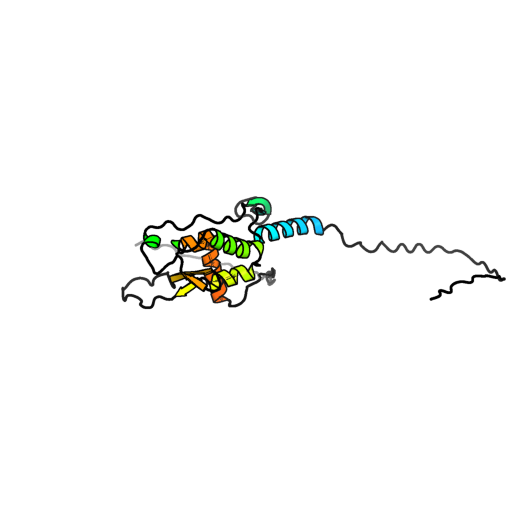.00 95.06 133 VAL A CA 1
ATOM 1086 C C . VAL A 1 133 ? -12.624 -0.927 0.652 1.00 95.06 133 VAL A C 1
ATOM 1088 O O . VAL A 1 133 ? -12.988 -1.135 -0.501 1.00 95.06 133 VAL A O 1
ATOM 1091 N N . SER A 1 134 ? -13.467 -0.505 1.593 1.00 90.38 134 SER A N 1
ATOM 1092 C CA . SER A 1 134 ? -14.893 -0.267 1.340 1.00 90.38 134 SER A CA 1
ATOM 1093 C C . SER A 1 134 ? -15.134 1.193 0.963 1.00 90.38 134 SER A C 1
ATOM 1095 O O . SER A 1 134 ? -14.696 2.101 1.676 1.00 90.38 134 SER A O 1
ATOM 1097 N N . ALA A 1 135 ? -15.839 1.435 -0.142 1.00 87.94 135 ALA A N 1
ATOM 1098 C CA . ALA A 1 135 ? -16.283 2.766 -0.541 1.00 87.94 135 ALA A CA 1
ATOM 1099 C C . ALA A 1 135 ? -17.758 2.955 -0.171 1.00 87.94 135 ALA A C 1
ATOM 1101 O O . ALA A 1 135 ? -18.622 2.290 -0.731 1.00 87.94 135 ALA A O 1
ATOM 1102 N N . GLU A 1 136 ? -18.049 3.878 0.743 1.00 83.88 136 GLU A N 1
ATOM 1103 C CA . GLU A 1 136 ? -19.428 4.245 1.078 1.00 83.88 136 GLU A CA 1
ATOM 1104 C C . GLU A 1 136 ? -19.760 5.622 0.502 1.00 83.88 136 GLU A C 1
ATOM 1106 O O . GLU A 1 136 ? -19.002 6.592 0.663 1.00 83.88 136 GLU A O 1
ATOM 1111 N N . SER A 1 137 ? -20.905 5.712 -0.174 1.00 77.94 137 SER A N 1
ATOM 1112 C CA . SER A 1 137 ? -21.484 6.979 -0.607 1.00 77.94 137 SER A CA 1
ATOM 1113 C C . SER A 1 137 ? -21.978 7.776 0.603 1.00 77.94 137 SER A C 1
ATOM 1115 O O . SER A 1 137 ? -22.232 7.247 1.690 1.00 77.94 137 SER A O 1
ATOM 1117 N N . LYS A 1 138 ? -22.085 9.098 0.448 1.00 69.31 138 LYS A N 1
ATOM 1118 C CA . LYS A 1 138 ? -22.632 9.941 1.515 1.00 69.31 138 LYS A CA 1
ATOM 1119 C C . LYS A 1 138 ? -24.110 9.599 1.702 1.00 69.31 138 LYS A C 1
ATOM 1121 O O . LYS A 1 138 ? -24.890 9.774 0.775 1.00 69.31 138 LYS A O 1
ATOM 1126 N N . LYS A 1 139 ? -24.490 9.178 2.912 1.00 66.69 139 LYS A N 1
ATOM 1127 C CA . LYS A 1 139 ? -25.889 8.869 3.260 1.00 66.69 139 LYS A CA 1
ATOM 1128 C C . LYS A 1 139 ? -26.812 10.088 3.159 1.00 66.69 139 LYS A C 1
ATOM 1130 O O . LYS A 1 139 ? -28.002 9.931 2.929 1.00 66.69 139 LYS A O 1
ATOM 1135 N N . GLN A 1 140 ? -26.267 11.294 3.327 1.00 63.62 140 GLN A N 1
ATOM 1136 C CA . GLN A 1 140 ? -27.004 12.545 3.190 1.00 63.62 140 GLN A CA 1
ATOM 1137 C C . GLN A 1 140 ? -26.128 13.602 2.513 1.00 63.62 140 GLN A C 1
ATOM 1139 O O . GLN A 1 140 ? -24.976 13.823 2.898 1.00 63.62 140 GLN A O 1
ATOM 1144 N N . GLN A 1 141 ? -26.682 14.259 1.497 1.00 62.38 141 GLN A N 1
ATOM 1145 C CA . GLN A 1 141 ? -26.149 15.503 0.959 1.00 62.38 141 GLN A CA 1
ATOM 1146 C C . GLN A 1 141 ? -26.832 16.635 1.721 1.00 62.38 141 GLN A C 1
ATOM 1148 O O . GLN A 1 141 ? -28.046 16.798 1.624 1.00 62.38 141 GLN A O 1
ATOM 1153 N N . THR A 1 142 ? -26.078 17.395 2.517 1.00 63.22 142 THR A N 1
ATOM 1154 C CA . THR A 1 142 ? -26.607 18.617 3.132 1.00 63.22 142 THR A CA 1
ATOM 1155 C C . THR A 1 142 ? -27.175 19.489 2.006 1.00 63.22 142 THR A C 1
ATOM 1157 O O . THR A 1 142 ? -26.474 19.707 1.015 1.00 63.22 142 THR A O 1
ATOM 1160 N N . ARG A 1 143 ? -28.440 19.939 2.115 1.00 60.75 143 ARG A N 1
ATOM 1161 C CA . ARG A 1 143 ? -29.100 20.882 1.179 1.00 60.75 143 ARG A CA 1
ATOM 1162 C C . ARG A 1 143 ? -28.447 22.267 1.273 1.00 60.75 143 ARG A C 1
ATOM 1164 O O . ARG A 1 143 ? -29.092 23.258 1.585 1.00 60.75 143 ARG A O 1
ATOM 1171 N N . THR A 1 144 ? -27.144 22.346 1.062 1.00 60.53 144 THR A N 1
ATOM 1172 C CA . THR A 1 144 ? -26.441 23.611 0.915 1.00 60.53 144 THR A CA 1
ATOM 1173 C C . THR A 1 144 ? -26.548 23.991 -0.555 1.00 60.53 144 THR A C 1
ATOM 1175 O O . THR A 1 144 ? -26.210 23.179 -1.417 1.00 60.53 144 THR A O 1
ATOM 1178 N N . GLN A 1 145 ? -27.042 25.194 -0.849 1.00 60.06 145 GLN A N 1
ATOM 1179 C CA . GLN A 1 145 ? -27.058 25.758 -2.202 1.00 60.06 145 GLN A CA 1
ATOM 1180 C C . GLN A 1 145 ? -25.627 26.110 -2.643 1.00 60.06 145 GLN A C 1
ATOM 1182 O O . GLN A 1 145 ? -25.238 27.269 -2.711 1.00 60.06 145 GLN A O 1
ATOM 1187 N N . GLY A 1 146 ? -24.801 25.089 -2.853 1.00 66.88 146 GLY A N 1
ATOM 1188 C CA . GLY A 1 146 ? -23.407 25.211 -3.250 1.00 66.88 146 GLY A CA 1
ATOM 1189 C C . GLY A 1 146 ? -23.016 24.105 -4.228 1.00 66.88 146 GLY A C 1
ATOM 1190 O O . GLY A 1 146 ? -23.754 23.129 -4.391 1.00 66.88 146 GLY A O 1
ATOM 1191 N N . PRO A 1 147 ? -21.859 24.238 -4.897 1.00 67.88 147 PRO A N 1
ATOM 1192 C CA . PRO A 1 147 ? -21.426 23.282 -5.904 1.00 67.88 147 PRO A CA 1
ATOM 1193 C C . PRO A 1 147 ? -21.326 21.870 -5.317 1.00 67.88 147 PRO A C 1
ATOM 1195 O O . PRO A 1 147 ? -20.788 21.663 -4.223 1.00 67.88 147 PRO A O 1
ATOM 1198 N N . VAL A 1 148 ? -21.840 20.889 -6.068 1.00 70.19 148 VAL A N 1
ATOM 1199 C CA . VAL A 1 148 ? -21.824 19.471 -5.692 1.00 70.19 148 VAL A CA 1
ATOM 1200 C C . VAL A 1 148 ? -20.404 19.062 -5.302 1.00 70.19 148 VAL A C 1
ATOM 1202 O O . VAL A 1 148 ? -19.429 19.316 -6.013 1.00 70.19 148 VAL A O 1
ATOM 1205 N N . SER A 1 149 ? -20.271 18.427 -4.137 1.00 69.31 149 SER A N 1
ATOM 1206 C CA . SER A 1 149 ? -18.971 17.992 -3.635 1.00 69.31 149 SER A CA 1
ATOM 1207 C C . SER A 1 149 ? -18.292 17.062 -4.643 1.00 69.31 149 SER A C 1
ATOM 1209 O O . SER A 1 149 ? -18.801 15.983 -4.929 1.00 69.31 149 SER A O 1
ATOM 1211 N N . ARG A 1 150 ? -17.074 17.408 -5.086 1.00 72.38 150 ARG A N 1
ATOM 1212 C CA . ARG A 1 150 ? -16.236 16.524 -5.927 1.00 72.38 150 ARG A CA 1
ATOM 1213 C C . ARG A 1 150 ? -15.940 15.160 -5.280 1.00 72.38 150 ARG A C 1
ATOM 1215 O O . ARG A 1 150 ? -15.472 14.240 -5.945 1.00 72.38 150 ARG A O 1
ATOM 1222 N N . ARG A 1 151 ? -16.156 15.021 -3.967 1.00 70.5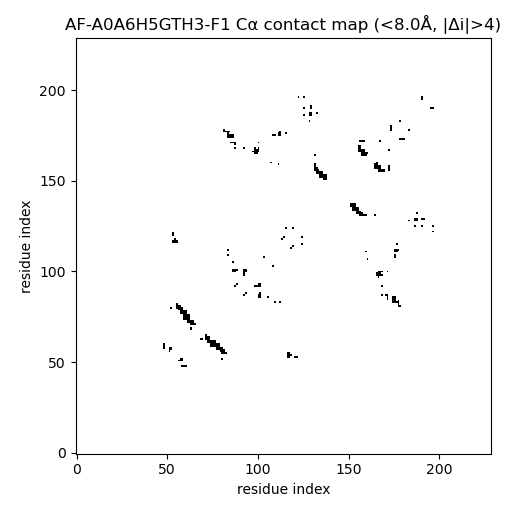0 151 ARG A N 1
ATOM 1223 C CA . ARG A 1 151 ? -15.932 13.781 -3.218 1.00 70.50 151 ARG A CA 1
ATOM 1224 C C . ARG A 1 151 ? -17.183 12.903 -3.263 1.00 70.50 151 ARG A C 1
ATOM 1226 O O . ARG A 1 151 ? -18.103 13.117 -2.477 1.00 70.50 151 ARG A O 1
ATOM 1233 N N . GLN A 1 152 ? -17.146 11.893 -4.128 1.00 71.06 152 GLN A N 1
ATOM 1234 C CA . GLN A 1 152 ? -18.246 10.946 -4.347 1.00 71.06 152 GLN A CA 1
ATOM 1235 C C . GLN A 1 152 ? -18.400 9.920 -3.207 1.00 71.06 152 GLN A C 1
ATOM 1237 O O . GLN A 1 152 ? -19.519 9.581 -2.839 1.00 71.06 152 GLN A O 1
ATOM 1242 N N . ALA A 1 153 ? -17.290 9.473 -2.600 1.00 82.94 153 ALA A N 1
ATOM 1243 C CA . ALA A 1 153 ? -17.303 8.443 -1.557 1.00 82.94 153 ALA A CA 1
ATOM 1244 C C . ALA A 1 153 ? -16.269 8.673 -0.439 1.00 82.94 153 ALA A C 1
ATOM 1246 O O . ALA A 1 153 ? -15.233 9.338 -0.610 1.00 82.94 153 ALA A O 1
ATOM 1247 N N . SER A 1 154 ? -16.557 8.085 0.720 1.00 87.50 154 SER A N 1
ATOM 1248 C CA . SER A 1 154 ? -15.618 7.887 1.822 1.00 87.50 154 SER A CA 1
ATOM 1249 C C . SER A 1 154 ? -15.052 6.472 1.757 1.00 87.50 154 SER A C 1
ATOM 1251 O O . SER A 1 154 ? -15.780 5.526 1.488 1.00 87.50 154 SER A O 1
ATOM 1253 N N . LEU A 1 155 ? -13.744 6.338 1.986 1.00 92.19 155 LEU A N 1
ATOM 1254 C CA . LEU A 1 155 ? -13.061 5.044 1.979 1.00 92.19 155 LEU A CA 1
ATOM 1255 C C . LEU A 1 155 ? -12.792 4.588 3.413 1.00 92.19 155 LEU A C 1
ATOM 1257 O O . LEU A 1 155 ? -12.241 5.363 4.206 1.00 92.19 155 LEU A O 1
ATOM 1261 N N . PHE A 1 156 ? -13.124 3.334 3.694 1.00 94.56 156 PHE A N 1
ATOM 1262 C CA . PHE A 1 156 ? -12.854 2.620 4.937 1.00 94.56 156 PHE A CA 1
ATOM 1263 C C . PHE A 1 156 ? -11.835 1.517 4.671 1.00 94.56 156 PHE A C 1
ATOM 1265 O O . PHE A 1 156 ? -11.912 0.840 3.651 1.00 94.56 156 PHE A O 1
ATOM 1272 N N . TYR A 1 157 ? -10.864 1.363 5.567 1.00 97.38 157 TYR A N 1
ATOM 1273 C CA . TYR A 1 157 ? -9.692 0.517 5.352 1.00 97.38 157 TYR A CA 1
ATOM 1274 C C . TYR A 1 157 ? -9.673 -0.600 6.387 1.00 97.38 157 TYR A C 1
ATOM 1276 O O . TYR A 1 157 ? -9.836 -0.329 7.580 1.00 97.38 157 TYR A O 1
ATOM 1284 N N . HIS A 1 158 ? -9.431 -1.825 5.934 1.00 97.75 158 HIS A N 1
ATOM 1285 C CA . HIS A 1 158 ? -9.364 -3.006 6.785 1.00 97.75 158 HIS A CA 1
ATOM 1286 C C . HIS A 1 158 ? -8.079 -3.780 6.497 1.00 97.75 158 HIS A C 1
ATOM 1288 O O . HIS A 1 158 ? -7.650 -3.849 5.351 1.00 97.75 158 HIS A O 1
ATOM 1294 N N . LEU A 1 159 ? -7.462 -4.359 7.521 1.00 97.38 159 LEU A N 1
ATOM 1295 C CA . LEU A 1 159 ? -6.408 -5.363 7.366 1.00 97.38 159 LEU A CA 1
ATOM 1296 C C . LEU A 1 159 ? -6.983 -6.734 7.713 1.00 97.38 159 LEU A C 1
ATOM 1298 O O . LEU A 1 159 ? -7.823 -6.840 8.605 1.00 97.38 159 LEU A O 1
ATOM 1302 N N . GLU A 1 160 ? -6.564 -7.770 6.993 1.00 95.31 160 GLU A N 1
ATOM 1303 C CA . GLU A 1 160 ? -7.016 -9.140 7.238 1.00 95.31 160 GLU A CA 1
ATOM 1304 C C . GLU A 1 160 ? -5.991 -9.867 8.107 1.00 95.31 160 GLU A C 1
ATOM 1306 O O . GLU A 1 160 ? -4.861 -10.104 7.688 1.00 95.31 160 GLU A O 1
ATOM 1311 N N . ILE A 1 161 ? -6.387 -10.182 9.340 1.00 95.12 161 ILE A N 1
ATOM 1312 C CA . ILE A 1 161 ? -5.537 -10.794 10.365 1.00 95.12 161 ILE A CA 1
ATOM 1313 C C . ILE A 1 161 ? -6.270 -12.020 10.892 1.00 95.12 161 ILE A C 1
ATOM 1315 O O . ILE A 1 161 ? -7.404 -11.908 11.355 1.00 95.12 161 ILE A O 1
ATOM 1319 N N . GLN A 1 162 ? -5.645 -13.197 10.782 1.00 91.19 162 GLN A N 1
ATOM 1320 C CA . GLN A 1 162 ? -6.228 -14.478 11.214 1.00 91.19 162 GLN A CA 1
ATOM 1321 C C . GLN A 1 162 ? -7.656 -14.705 10.667 1.00 91.19 162 GLN A C 1
ATOM 1323 O O . GLN A 1 162 ? -8.557 -15.142 11.378 1.00 91.19 162 GLN A O 1
ATOM 1328 N N . GLY A 1 163 ? -7.893 -14.334 9.402 1.00 89.94 163 GLY A N 1
ATOM 1329 C CA . GLY A 1 163 ? -9.206 -14.448 8.752 1.00 89.94 163 GLY A CA 1
ATOM 1330 C C . GLY A 1 163 ? -10.245 -13.407 9.191 1.00 89.94 163 GLY A C 1
ATOM 1331 O O . GLY A 1 163 ? -11.389 -13.459 8.747 1.00 89.94 163 GLY A O 1
ATOM 1332 N N . ARG A 1 164 ? -9.877 -12.439 10.039 1.00 93.38 164 ARG A N 1
ATOM 1333 C CA . ARG A 1 164 ? -10.765 -11.369 10.513 1.00 93.38 164 ARG A CA 1
ATOM 1334 C C . ARG A 1 164 ? -10.417 -10.043 9.855 1.00 93.38 164 ARG A C 1
ATOM 1336 O O . ARG A 1 164 ? -9.250 -9.693 9.701 1.00 93.38 164 ARG A O 1
ATOM 1343 N N . ARG A 1 165 ? -11.449 -9.264 9.530 1.00 94.94 165 ARG A N 1
ATOM 1344 C CA . ARG A 1 165 ? -11.302 -7.887 9.044 1.00 94.94 165 ARG A CA 1
ATOM 1345 C C . ARG A 1 165 ? -11.158 -6.920 10.203 1.00 94.94 165 ARG A C 1
ATOM 1347 O O . ARG A 1 165 ? -12.109 -6.682 10.942 1.00 94.94 165 ARG A O 1
ATOM 1354 N N . VAL A 1 166 ? -9.977 -6.332 10.324 1.00 96.19 166 VAL A N 1
ATOM 1355 C CA . VAL A 1 166 ? -9.635 -5.388 11.383 1.00 96.19 166 VAL A CA 1
ATOM 1356 C C . VAL A 1 166 ? -9.656 -3.962 10.823 1.00 96.19 166 VAL A C 1
ATOM 1358 O O . VAL A 1 166 ? -8.852 -3.645 9.943 1.00 96.19 166 VAL A O 1
ATOM 1361 N N . PRO A 1 167 ? -10.561 -3.077 11.285 1.00 96.94 167 PRO A N 1
ATOM 1362 C CA . PRO A 1 167 ? -10.643 -1.711 10.783 1.00 96.94 167 PRO A CA 1
ATOM 1363 C C . PRO A 1 167 ? -9.440 -0.887 11.242 1.00 96.94 167 PRO A C 1
ATOM 1365 O O . PRO A 1 167 ? -9.123 -0.816 12.432 1.00 96.94 167 PRO A O 1
ATOM 1368 N N . VAL A 1 168 ? -8.800 -0.193 10.305 1.00 97.38 168 VAL A N 1
ATOM 1369 C CA . VAL A 1 168 ? -7.620 0.638 10.565 1.00 97.38 168 VAL A CA 1
ATOM 1370 C C . VAL A 1 168 ? -7.771 2.034 9.975 1.00 97.38 168 VAL A C 1
ATOM 1372 O O . VAL A 1 168 ? -8.667 2.337 9.183 1.00 97.38 168 VAL A O 1
ATOM 1375 N N . CYS A 1 169 ? -6.894 2.948 10.381 1.00 96.56 169 CYS A N 1
ATOM 1376 C CA . CYS A 1 169 ? -6.808 4.243 9.725 1.00 96.56 169 CYS A CA 1
ATOM 1377 C C . CYS A 1 169 ? -6.122 4.107 8.355 1.00 96.56 169 CYS A C 1
ATOM 1379 O O . CYS A 1 169 ? -5.369 3.167 8.098 1.00 96.56 169 CYS A O 1
ATOM 1381 N N . ARG A 1 170 ? -6.339 5.098 7.481 1.00 96.25 170 ARG A N 1
ATOM 1382 C CA . ARG A 1 170 ? -5.699 5.156 6.156 1.00 96.25 170 ARG A CA 1
ATOM 1383 C C . ARG A 1 170 ? -4.180 5.016 6.248 1.00 96.25 170 ARG A C 1
ATOM 1385 O O . ARG A 1 170 ? -3.577 4.351 5.420 1.00 96.25 170 ARG A O 1
ATOM 1392 N N . GLU A 1 171 ? -3.579 5.694 7.216 1.00 96.62 171 GLU A N 1
ATOM 1393 C CA . GLU A 1 171 ? -2.128 5.761 7.342 1.00 96.62 171 GLU A CA 1
ATOM 1394 C C . GLU A 1 171 ? -1.536 4.397 7.702 1.00 96.62 171 GLU A C 1
ATOM 1396 O O . GLU A 1 171 ? -0.627 3.933 7.025 1.00 96.62 171 GLU A O 1
ATOM 1401 N N . MET A 1 172 ? -2.130 3.712 8.684 1.00 97.38 172 MET A N 1
ATOM 1402 C CA . MET A 1 172 ? -1.770 2.345 9.055 1.00 97.38 172 MET A CA 1
ATOM 1403 C C . MET A 1 172 ? -1.847 1.401 7.853 1.00 97.38 172 MET A C 1
ATOM 1405 O O . MET A 1 172 ? -0.912 0.651 7.594 1.00 97.38 172 MET A O 1
ATOM 1409 N N . TYR A 1 173 ? -2.932 1.478 7.080 1.00 98.25 173 TYR A N 1
ATOM 1410 C CA . TYR A 1 173 ? -3.114 0.655 5.885 1.00 98.25 173 TYR A CA 1
ATOM 1411 C C . TYR A 1 173 ? -2.029 0.918 4.825 1.00 98.25 173 TYR A C 1
ATOM 1413 O O . TYR A 1 173 ? -1.374 -0.010 4.356 1.00 98.25 173 TYR A O 1
ATOM 1421 N N . LEU A 1 174 ? -1.793 2.190 4.476 1.00 98.19 174 LEU A N 1
ATOM 1422 C CA . LEU A 1 174 ? -0.797 2.570 3.467 1.00 98.19 174 LEU A CA 1
ATOM 1423 C C . LEU A 1 174 ? 0.627 2.193 3.888 1.00 98.19 174 LEU A C 1
ATOM 1425 O O . LEU A 1 174 ? 1.381 1.678 3.065 1.00 98.19 174 LEU A O 1
ATOM 1429 N N . ARG A 1 175 ? 0.981 2.429 5.157 1.00 98.00 175 ARG A N 1
ATOM 1430 C CA . ARG A 1 175 ? 2.295 2.086 5.714 1.00 98.00 175 ARG A CA 1
ATOM 1431 C C . ARG A 1 175 ? 2.503 0.580 5.782 1.00 98.00 175 ARG A C 1
ATOM 1433 O O . ARG A 1 175 ? 3.584 0.122 5.441 1.00 98.00 175 ARG A O 1
ATOM 1440 N N . THR A 1 176 ? 1.478 -0.181 6.162 1.00 98.31 176 THR A N 1
ATOM 1441 C CA . THR A 1 176 ? 1.550 -1.650 6.213 1.00 98.31 176 THR A CA 1
ATOM 1442 C C . THR A 1 176 ? 1.745 -2.257 4.828 1.00 98.31 176 THR A C 1
ATOM 1444 O O . THR A 1 176 ? 2.516 -3.188 4.695 1.00 98.31 176 THR A O 1
ATOM 1447 N N . LEU A 1 177 ? 1.121 -1.710 3.778 1.00 98.00 177 LEU A N 1
ATOM 1448 C CA . LEU A 1 177 ? 1.297 -2.219 2.410 1.00 98.00 177 LEU A CA 1
ATOM 1449 C C . LEU A 1 177 ? 2.457 -1.571 1.636 1.00 98.00 177 LEU A C 1
ATOM 1451 O O . LEU A 1 177 ? 2.777 -2.016 0.537 1.00 98.00 177 LEU A O 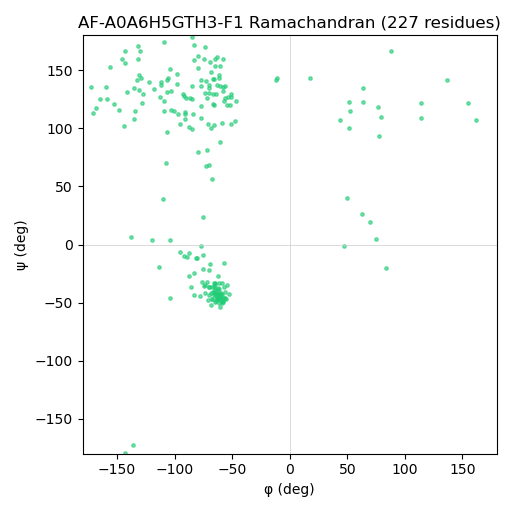1
ATOM 1455 N N . GLY A 1 178 ? 3.070 -0.494 2.133 1.00 97.44 178 GLY A N 1
ATOM 1456 C CA . GLY A 1 178 ? 4.118 0.239 1.409 1.00 97.44 178 GLY A CA 1
ATOM 1457 C C . GLY A 1 178 ? 3.646 0.875 0.087 1.00 97.44 178 GLY A C 1
ATOM 1458 O O . GLY A 1 178 ? 4.436 1.066 -0.847 1.00 97.44 178 GLY A O 1
ATOM 1459 N N . ILE A 1 179 ? 2.350 1.191 -0.037 1.00 97.06 179 ILE A N 1
ATOM 1460 C CA . ILE A 1 179 ? 1.759 1.781 -1.252 1.00 97.06 179 ILE A CA 1
ATOM 1461 C C . ILE A 1 179 ? 1.480 3.274 -1.092 1.00 97.06 179 ILE A C 1
ATOM 1463 O O . ILE A 1 179 ? 1.192 3.784 -0.009 1.00 97.06 179 ILE A O 1
ATOM 1467 N N . ARG A 1 180 ? 1.522 4.002 -2.212 1.00 96.25 180 ARG A N 1
ATOM 1468 C CA . ARG A 1 180 ? 1.211 5.437 -2.221 1.00 96.25 180 ARG A CA 1
ATOM 1469 C C . ARG A 1 180 ? -0.298 5.655 -2.221 1.00 96.25 180 ARG A C 1
ATOM 1471 O O . ARG A 1 180 ? -1.056 4.890 -2.812 1.00 96.25 180 ARG A O 1
ATOM 1478 N N . ARG A 1 181 ? -0.743 6.785 -1.662 1.00 95.31 181 ARG A N 1
ATOM 1479 C CA . ARG A 1 181 ? -2.163 7.172 -1.692 1.00 95.31 181 ARG A CA 1
ATOM 1480 C C . ARG A 1 181 ? -2.718 7.246 -3.119 1.00 95.31 181 ARG A C 1
ATOM 1482 O O . ARG A 1 181 ? -3.843 6.823 -3.350 1.00 95.31 181 ARG A O 1
ATOM 1489 N N . SER A 1 182 ? -1.954 7.779 -4.069 1.00 94.69 182 SER A N 1
ATOM 1490 C CA . SER A 1 182 ? -2.372 7.860 -5.475 1.00 94.69 182 SER A CA 1
ATOM 1491 C C . SER A 1 182 ? -2.536 6.483 -6.121 1.00 94.69 182 SER A C 1
ATOM 1493 O O . SER A 1 182 ? -3.499 6.277 -6.851 1.00 94.69 182 SER A O 1
ATOM 1495 N N . GLU A 1 183 ? -1.642 5.541 -5.812 1.00 94.75 183 GLU A N 1
ATOM 1496 C CA . GLU A 1 183 ? -1.680 4.151 -6.286 1.00 94.75 183 GLU A CA 1
ATOM 1497 C C . GLU A 1 183 ? -2.941 3.435 -5.780 1.00 94.75 183 GLU A C 1
ATOM 1499 O O . GLU A 1 183 ? -3.692 2.882 -6.582 1.00 94.75 183 GLU A O 1
ATOM 1504 N N . LEU A 1 184 ? -3.255 3.574 -4.486 1.00 95.12 184 LEU A N 1
ATOM 1505 C CA . LEU A 1 184 ? -4.496 3.057 -3.901 1.00 95.12 184 LEU A CA 1
ATOM 1506 C C . LEU A 1 184 ? -5.741 3.643 -4.580 1.00 95.12 184 LEU A C 1
ATOM 1508 O O . LEU A 1 184 ? -6.631 2.903 -4.989 1.00 95.12 184 LEU A O 1
ATOM 1512 N N . HIS A 1 185 ? -5.817 4.974 -4.714 1.00 91.88 185 HIS A N 1
ATOM 1513 C CA . HIS A 1 185 ? -6.974 5.635 -5.340 1.00 91.88 185 HIS A CA 1
ATOM 1514 C C . HIS A 1 185 ? -7.148 5.216 -6.800 1.00 91.88 185 HIS A C 1
ATOM 1516 O O . HIS A 1 185 ? -8.278 5.053 -7.255 1.00 91.88 185 HIS A O 1
ATOM 1522 N N . TYR A 1 186 ? -6.041 5.037 -7.523 1.00 91.44 186 TYR A N 1
ATOM 1523 C CA . TYR A 1 186 ? -6.056 4.550 -8.896 1.00 91.44 186 TYR A CA 1
ATOM 1524 C C . TYR A 1 186 ? -6.621 3.125 -8.973 1.00 91.44 186 TYR A C 1
ATOM 1526 O O . TYR A 1 186 ? -7.485 2.877 -9.809 1.00 91.44 186 TYR A O 1
ATOM 1534 N N . TRP A 1 187 ? -6.203 2.201 -8.104 1.00 92.44 187 TRP A N 1
ATOM 1535 C CA . TRP A 1 187 ? -6.757 0.841 -8.113 1.00 92.44 187 TRP A CA 1
ATOM 1536 C C . TRP A 1 187 ? -8.237 0.823 -7.756 1.00 92.44 187 TRP A C 1
ATOM 1538 O O . TRP A 1 187 ? -9.022 0.293 -8.533 1.00 92.44 187 TRP A O 1
ATOM 1548 N N . VAL A 1 188 ? -8.638 1.481 -6.667 1.00 90.31 188 VAL A N 1
ATOM 1549 C CA . VAL A 1 188 ? -10.043 1.486 -6.226 1.00 90.31 188 VAL A CA 1
ATOM 1550 C C . VAL A 1 188 ? -10.972 2.057 -7.306 1.00 90.31 188 VAL A C 1
ATOM 1552 O O . VAL A 1 188 ? -12.009 1.470 -7.591 1.00 90.31 188 VAL A O 1
ATOM 1555 N N . ARG A 1 189 ? -10.604 3.163 -7.967 1.00 86.44 189 ARG A N 1
ATOM 1556 C CA . ARG A 1 189 ? -11.459 3.775 -9.005 1.00 86.44 189 ARG A CA 1
ATOM 1557 C C . ARG A 1 189 ? -11.549 2.941 -10.282 1.00 86.44 189 ARG A C 1
ATOM 1559 O O . ARG A 1 189 ? -12.631 2.802 -10.8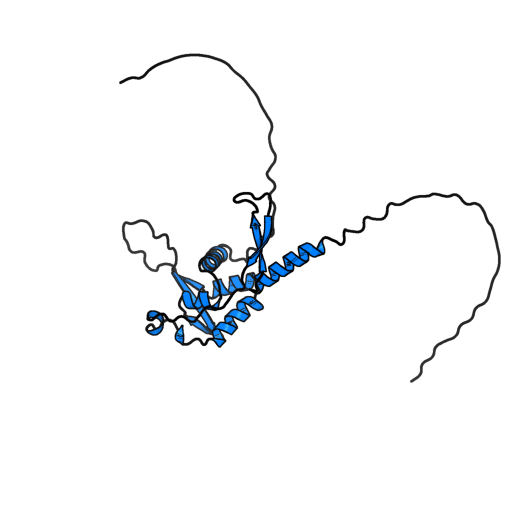47 1.00 86.44 189 ARG A O 1
ATOM 1566 N N . ASN A 1 190 ? -10.425 2.400 -10.750 1.00 83.19 190 ASN A N 1
ATOM 1567 C CA . ASN A 1 190 ? -10.385 1.705 -12.040 1.00 83.19 190 ASN A CA 1
ATOM 1568 C C . ASN A 1 190 ? -10.840 0.245 -11.951 1.00 83.19 190 ASN A C 1
ATOM 1570 O O . ASN A 1 190 ? -11.297 -0.307 -12.949 1.00 83.19 190 ASN A O 1
ATOM 1574 N N . TYR A 1 191 ? -10.735 -0.377 -10.776 1.00 73.50 191 TYR A N 1
ATOM 1575 C CA . TYR A 1 191 ? -11.167 -1.757 -10.579 1.00 73.50 191 TYR A CA 1
ATOM 1576 C C . TYR A 1 191 ? -12.690 -1.859 -10.431 1.00 73.50 191 TYR A C 1
ATOM 1578 O O . TYR A 1 191 ? -13.307 -2.669 -11.114 1.00 73.50 191 TYR A O 1
ATOM 1586 N N . VAL A 1 192 ? -13.310 -0.967 -9.644 1.00 61.03 192 VAL A N 1
ATOM 1587 C CA . VAL A 1 192 ? -14.779 -0.900 -9.481 1.00 61.03 192 VAL A CA 1
ATOM 1588 C C . VAL A 1 192 ? -15.486 -0.592 -10.806 1.00 61.03 192 VAL A C 1
ATOM 1590 O O . VAL A 1 192 ? -16.570 -1.099 -11.057 1.00 61.03 192 VAL A O 1
ATOM 1593 N N . SER A 1 193 ? -14.856 0.197 -11.682 1.00 55.25 193 SER A N 1
ATOM 1594 C CA . SER A 1 193 ? -15.431 0.546 -12.990 1.00 55.25 193 SER A CA 1
ATOM 1595 C C . SER A 1 193 ? -15.360 -0.590 -14.016 1.00 55.25 193 SER A C 1
ATOM 1597 O O . SER A 1 193 ? -16.099 -0.561 -14.992 1.00 55.25 193 SER A O 1
ATOM 1599 N N . SER A 1 194 ? -14.460 -1.564 -13.831 1.00 54.66 194 SER A N 1
ATOM 1600 C CA . SER A 1 194 ? -14.180 -2.575 -14.860 1.00 54.66 194 SER A CA 1
ATOM 1601 C C . SER A 1 194 ? -14.594 -3.992 -14.467 1.00 54.66 194 SER A C 1
ATOM 1603 O O . SER A 1 194 ? -14.683 -4.818 -15.367 1.00 54.66 194 SER A O 1
ATOM 1605 N N . ASN A 1 195 ? -14.793 -4.306 -13.173 1.00 51.62 195 ASN A N 1
ATOM 1606 C CA . ASN A 1 195 ? -15.039 -5.649 -12.588 1.00 51.62 195 ASN A CA 1
ATOM 1607 C C . ASN A 1 195 ? -14.106 -6.794 -13.057 1.00 51.62 195 ASN A C 1
ATOM 1609 O O . ASN A 1 195 ? -14.187 -7.913 -12.562 1.00 51.62 195 ASN A O 1
ATOM 1613 N N . VAL A 1 196 ? -13.178 -6.505 -13.964 1.00 53.41 196 VAL A N 1
ATOM 1614 C CA 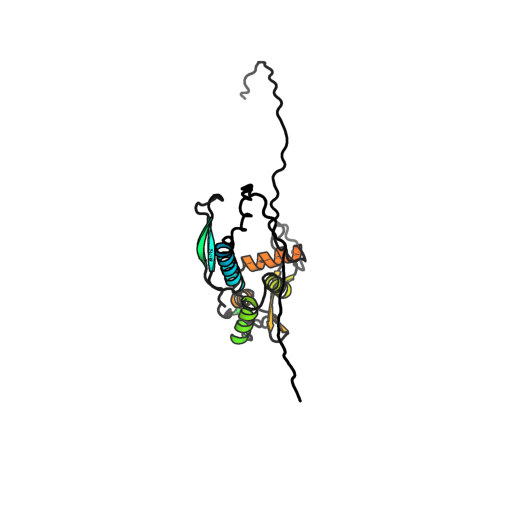. VAL A 1 196 ? -12.244 -7.406 -14.619 1.00 53.41 196 VAL A CA 1
ATOM 1615 C C . VAL A 1 196 ? -10.862 -6.762 -14.508 1.00 53.41 196 VAL A C 1
ATOM 1617 O O . VAL A 1 196 ? -10.716 -5.563 -14.792 1.00 53.41 196 VAL A O 1
ATOM 1620 N N . PRO A 1 197 ? -9.821 -7.513 -14.110 1.00 50.47 197 PRO A N 1
ATOM 1621 C CA . PRO A 1 197 ? -8.454 -7.027 -14.160 1.00 50.47 197 PRO A CA 1
ATOM 1622 C C . PRO A 1 197 ? -8.097 -6.651 -15.603 1.00 50.47 197 PRO A C 1
ATOM 1624 O O . PRO A 1 197 ? -7.863 -7.511 -16.447 1.00 50.47 197 PRO A O 1
ATOM 1627 N N . GLN A 1 198 ? -8.054 -5.350 -15.910 1.00 48.62 198 GLN A N 1
ATOM 1628 C CA . GLN A 1 198 ? -7.559 -4.899 -17.208 1.00 48.62 198 G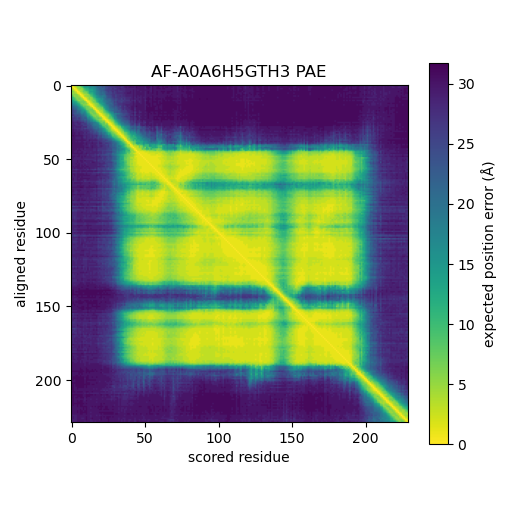LN A CA 1
ATOM 1629 C C . GLN A 1 198 ? -6.068 -5.234 -17.291 1.00 48.62 198 GLN A C 1
ATOM 1631 O O . GLN A 1 198 ? -5.220 -4.575 -16.671 1.00 48.62 198 GLN A O 1
ATOM 1636 N N . ASN A 1 199 ? -5.757 -6.294 -18.027 1.00 42.31 199 ASN A N 1
ATOM 1637 C CA . ASN A 1 199 ? -4.422 -6.578 -18.509 1.00 42.31 199 ASN A CA 1
ATOM 1638 C C . ASN A 1 199 ? -4.281 -5.775 -19.804 1.00 42.31 199 ASN A C 1
ATOM 1640 O O . ASN A 1 199 ? -4.838 -6.148 -20.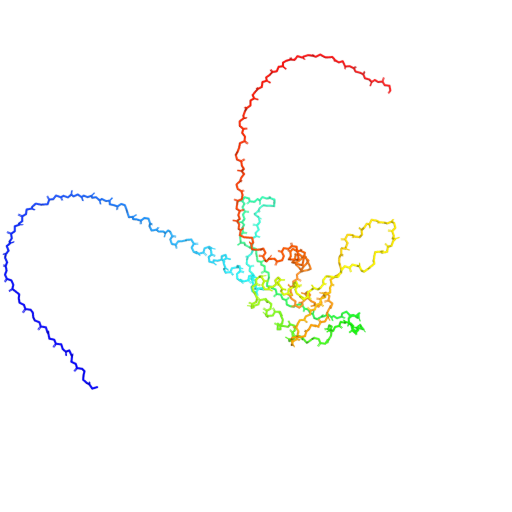831 1.00 42.31 199 ASN A O 1
ATOM 1644 N N . LYS A 1 200 ? -3.624 -4.610 -19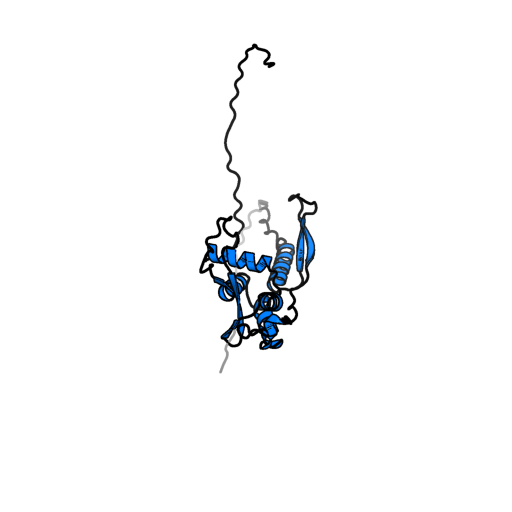.752 1.00 40.34 200 LYS A N 1
ATOM 1645 C CA . LYS A 1 200 ? -3.324 -3.848 -20.973 1.00 40.34 200 LYS A CA 1
ATOM 1646 C C . LYS A 1 200 ? -2.231 -4.584 -21.749 1.00 40.34 200 LYS A C 1
ATOM 1648 O O . LYS A 1 200 ? -1.054 -4.241 -21.648 1.00 40.34 200 LYS A O 1
ATOM 1653 N N . SER A 1 201 ? -2.626 -5.607 -22.498 1.00 39.19 201 SER A N 1
ATOM 1654 C CA . SER A 1 201 ? -1.895 -6.057 -23.678 1.00 39.19 201 SER A CA 1
ATOM 1655 C C . SER A 1 201 ? -1.817 -4.870 -24.634 1.00 39.19 201 SER A C 1
ATOM 1657 O O . SER A 1 201 ? -2.803 -4.163 -24.829 1.00 39.19 201 SER A O 1
ATOM 1659 N N . GLN A 1 202 ? -0.630 -4.583 -25.158 1.00 44.47 202 GLN A N 1
ATOM 1660 C CA . GLN A 1 202 ? -0.430 -3.482 -26.092 1.00 44.47 202 GLN A CA 1
ATOM 1661 C C . GLN A 1 202 ? -1.133 -3.808 -27.410 1.00 44.47 202 GLN A C 1
ATOM 1663 O O . GLN A 1 202 ? -0.592 -4.550 -28.221 1.00 44.47 202 GLN A O 1
ATOM 1668 N N . GLU A 1 203 ? -2.320 -3.251 -27.616 1.00 32.41 203 GLU A N 1
ATOM 1669 C CA . GLU A 1 203 ? -2.960 -3.215 -28.923 1.00 32.41 203 GLU A CA 1
ATOM 1670 C C . GLU A 1 203 ? -2.612 -1.866 -29.554 1.00 32.41 203 GLU A C 1
ATOM 1672 O O . GLU A 1 203 ? -3.048 -0.797 -29.122 1.00 32.41 203 GLU A O 1
ATOM 1677 N N . THR A 1 204 ? -1.672 -1.912 -30.493 1.00 37.06 204 THR A N 1
ATOM 1678 C CA . THR A 1 204 ? -1.271 -0.773 -31.311 1.00 37.06 204 THR A CA 1
ATOM 1679 C C . THR A 1 204 ? -2.409 -0.482 -32.280 1.00 37.06 204 THR A C 1
ATOM 1681 O O . THR A 1 204 ? -2.582 -1.207 -33.251 1.00 37.06 204 THR A O 1
ATOM 1684 N N . GLN A 1 205 ? -3.190 0.564 -32.016 1.00 36.38 205 GLN A N 1
ATOM 1685 C CA . GLN A 1 205 ? -4.092 1.117 -33.022 1.00 36.38 205 GLN A CA 1
ATOM 1686 C C . GLN A 1 205 ? -3.256 1.945 -34.002 1.00 36.38 205 GLN A C 1
ATOM 1688 O O . GLN A 1 205 ? -2.701 2.986 -33.643 1.00 36.38 205 GLN A O 1
ATOM 1693 N N . SER A 1 206 ? -3.104 1.423 -35.216 1.00 36.69 206 SER A N 1
ATOM 1694 C CA . SER A 1 206 ? -2.634 2.153 -36.393 1.00 36.69 206 SER A CA 1
ATOM 1695 C C . SER A 1 206 ? -3.608 3.298 -36.713 1.00 36.69 206 SER A C 1
ATOM 1697 O O . SER A 1 206 ? -4.816 3.115 -36.548 1.00 36.69 206 SER A O 1
ATOM 1699 N N . PRO A 1 207 ? -3.127 4.466 -37.175 1.00 42.72 207 PRO A N 1
ATOM 1700 C CA . PRO A 1 207 ? -4.003 5.517 -37.687 1.00 42.72 207 PRO A CA 1
ATOM 1701 C C . PRO A 1 207 ? -4.700 5.043 -38.973 1.00 42.72 207 PRO A C 1
ATOM 1703 O O . PRO A 1 207 ? -4.056 4.354 -39.766 1.00 42.72 207 PRO A O 1
ATOM 1706 N N . PRO A 1 208 ? -5.977 5.393 -39.201 1.00 38.12 208 PRO A N 1
ATOM 1707 C CA . PRO A 1 208 ? -6.630 5.128 -40.473 1.00 38.12 208 PRO A CA 1
ATOM 1708 C C . PRO A 1 208 ? -6.086 6.060 -41.563 1.00 38.12 208 PRO A C 1
ATOM 1710 O O . PRO A 1 208 ? -6.089 7.282 -41.410 1.00 38.12 208 PRO A O 1
ATOM 1713 N N . ASP A 1 209 ? -5.636 5.448 -42.657 1.00 41.75 209 ASP A N 1
ATOM 1714 C CA . ASP A 1 209 ? -5.406 6.086 -43.951 1.00 41.75 209 ASP A CA 1
ATOM 1715 C C . ASP A 1 209 ? -6.736 6.539 -44.580 1.00 41.75 209 ASP A C 1
ATOM 1717 O O . ASP A 1 209 ? -7.738 5.826 -44.485 1.00 41.75 209 ASP A O 1
ATOM 1721 N N . SER A 1 210 ? -6.705 7.704 -45.243 1.00 35.34 210 SER A N 1
ATOM 1722 C CA . SER A 1 210 ? -7.619 8.278 -46.266 1.00 35.34 210 SER A CA 1
ATOM 1723 C C . SER A 1 210 ? -7.890 9.767 -45.966 1.00 35.34 210 SER A C 1
ATOM 1725 O O . SER A 1 210 ? -7.989 10.155 -44.810 1.00 35.34 210 SER A O 1
ATOM 1727 N N . CYS A 1 211 ? -7.993 10.694 -46.919 1.00 29.17 211 CYS A N 1
ATOM 1728 C CA . CYS A 1 211 ? -8.049 10.594 -48.371 1.00 29.17 211 CYS A CA 1
ATOM 1729 C C . CYS A 1 211 ? -7.582 11.920 -49.014 1.00 29.17 211 CYS A C 1
ATOM 1731 O O . CYS A 1 211 ? -7.698 12.987 -48.419 1.00 29.17 211 CYS A O 1
ATOM 1733 N N . SER A 1 212 ? -7.069 11.758 -50.231 1.00 40.03 212 SER A N 1
ATOM 1734 C CA . SER A 1 212 ? -6.842 12.661 -51.371 1.00 40.03 212 SER A CA 1
ATOM 1735 C C . SER A 1 212 ? -7.446 14.078 -51.430 1.00 40.03 212 SER A C 1
ATOM 1737 O O . SER A 1 212 ? -8.608 14.308 -51.109 1.00 40.03 212 SER A O 1
ATOM 1739 N N . GLU A 1 213 ? -6.606 14.945 -52.010 1.00 39.72 213 GLU A N 1
ATOM 1740 C CA . GLU A 1 213 ? -6.812 16.157 -52.825 1.00 39.72 213 GLU A CA 1
ATOM 1741 C C . GLU A 1 213 ? -8.214 16.471 -53.381 1.00 39.72 213 GLU A C 1
ATOM 1743 O O . GLU A 1 213 ? -8.860 15.619 -53.986 1.00 39.72 213 GLU A O 1
ATOM 1748 N N . SER A 1 214 ? -8.558 17.767 -53.370 1.00 36.59 214 SER A N 1
ATOM 1749 C CA . SER A 1 214 ? -8.995 18.480 -54.582 1.00 36.59 214 SER A CA 1
ATOM 1750 C C . SER A 1 214 ? -8.827 19.997 -54.422 1.00 36.59 214 SER A C 1
ATOM 1752 O O . SER A 1 214 ? -9.327 20.596 -53.468 1.00 36.59 214 SER A O 1
ATOM 1754 N N . SER A 1 215 ? -8.106 20.587 -55.370 1.00 42.75 215 SER A N 1
ATOM 1755 C CA . SER A 1 215 ? -7.991 22.015 -55.673 1.00 42.75 215 SER A CA 1
ATOM 1756 C C . SER A 1 215 ? -9.345 22.627 -56.051 1.00 42.75 215 SER A C 1
ATOM 1758 O O . SER A 1 215 ? -10.181 21.915 -56.592 1.00 42.75 215 SER A O 1
ATOM 1760 N N . ASP A 1 216 ? -9.532 23.931 -55.827 1.00 35.00 216 ASP A N 1
ATOM 1761 C CA . ASP A 1 216 ? -9.838 24.873 -56.917 1.00 35.00 216 ASP A CA 1
ATOM 1762 C C . ASP A 1 216 ? -9.835 26.336 -56.440 1.00 35.00 216 ASP A C 1
ATOM 1764 O O . ASP A 1 216 ? -10.348 26.692 -55.378 1.00 35.00 216 ASP A O 1
ATOM 1768 N N . GLU A 1 217 ? -9.204 27.172 -57.262 1.00 39.47 217 GLU A N 1
ATOM 1769 C CA . GLU A 1 217 ? -9.216 28.631 -57.222 1.00 39.47 217 GLU A CA 1
ATOM 1770 C C . GLU A 1 217 ? -10.594 29.197 -57.582 1.00 39.47 217 GLU A C 1
ATOM 1772 O O . GLU A 1 217 ? -11.249 28.710 -58.502 1.00 39.47 217 GLU A O 1
ATOM 1777 N N . THR A 1 218 ? -10.967 30.342 -57.000 1.00 37.78 218 THR A N 1
ATOM 1778 C CA . THR A 1 218 ? -11.519 31.440 -57.813 1.00 37.78 218 THR A CA 1
ATOM 1779 C C . THR A 1 218 ? -11.424 32.803 -57.126 1.00 37.78 218 THR A C 1
ATOM 1781 O O . THR A 1 218 ? -11.709 32.985 -55.946 1.00 37.78 218 THR A O 1
ATOM 1784 N N . SER A 1 219 ? -11.001 33.755 -57.951 1.00 35.97 219 SER A N 1
ATOM 1785 C CA . SER A 1 219 ? -10.836 35.194 -57.766 1.00 35.97 219 SER A CA 1
ATOM 1786 C C . SER A 1 219 ? -12.139 35.944 -57.437 1.00 35.97 219 SER A C 1
ATOM 1788 O O . SER A 1 219 ? -13.183 35.624 -57.997 1.00 35.97 219 SER A O 1
ATOM 1790 N N . SER A 1 220 ? -12.065 37.005 -56.618 1.00 36.47 220 SER A N 1
ATOM 1791 C CA . SER A 1 220 ? -12.429 38.384 -57.020 1.00 36.47 220 SER A CA 1
ATOM 1792 C C . SER A 1 220 ? -12.843 39.290 -55.845 1.00 36.47 220 SER A C 1
ATOM 1794 O O . SER A 1 220 ? -13.792 39.027 -55.118 1.00 36.47 220 SER A O 1
ATOM 1796 N N . SER A 1 221 ? -12.080 40.380 -55.739 1.00 38.31 221 SER A N 1
ATOM 1797 C CA . SER A 1 221 ? -12.349 41.765 -55.315 1.00 38.31 221 SER A CA 1
ATOM 1798 C C . SER A 1 221 ? -13.588 42.200 -54.493 1.00 38.31 221 SER A C 1
ATOM 1800 O O . SER A 1 221 ? -14.731 41.878 -54.791 1.00 38.31 221 SER A O 1
ATOM 1802 N N . HIS A 1 222 ? -13.279 43.164 -53.604 1.00 39.81 222 HIS A N 1
ATOM 1803 C CA . HIS A 1 222 ? -13.901 44.494 -53.408 1.00 39.81 222 HIS A CA 1
ATOM 1804 C C . HIS A 1 222 ? -14.670 44.812 -52.101 1.00 39.81 222 HIS A C 1
ATOM 1806 O O . HIS A 1 222 ? -15.710 44.224 -51.841 1.00 39.81 222 HIS A O 1
ATOM 1812 N N . LEU A 1 223 ? -14.179 45.884 -51.426 1.00 34.50 223 LEU A N 1
ATOM 1813 C CA . LEU A 1 223 ? -14.892 46.998 -50.733 1.00 34.50 223 LEU A CA 1
ATOM 1814 C C . LEU A 1 223 ? -15.786 46.623 -49.516 1.00 34.50 223 LEU A C 1
ATOM 1816 O O . LEU A 1 223 ? -16.542 45.673 -49.576 1.00 34.50 223 LEU A 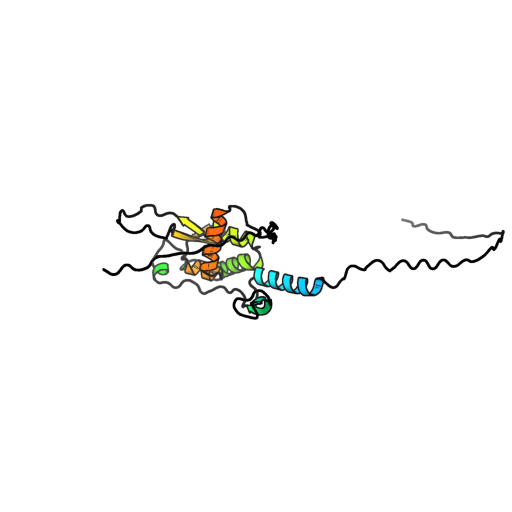O 1
ATOM 1820 N N . VAL A 1 224 ? -15.805 47.269 -48.338 1.00 41.50 224 VAL A N 1
ATOM 1821 C CA . VAL A 1 224 ? -15.803 48.686 -47.893 1.00 41.50 224 VAL A CA 1
ATOM 1822 C C . VAL A 1 224 ? -15.452 48.658 -46.379 1.00 41.50 224 VAL A C 1
ATOM 1824 O O . VAL A 1 224 ? -15.939 47.795 -45.659 1.00 41.50 224 VAL A O 1
ATOM 1827 N N . GLN A 1 225 ? -14.434 49.358 -45.874 1.00 40.06 225 GLN A N 1
ATOM 1828 C CA . GLN A 1 225 ? -14.447 50.681 -45.217 1.00 40.06 225 GLN A CA 1
ATOM 1829 C C . GLN A 1 225 ? -15.429 50.916 -44.031 1.00 40.06 225 GLN A C 1
ATOM 1831 O O . GLN A 1 225 ? -16.632 51.018 -44.206 1.00 40.06 225 GLN A O 1
ATOM 1836 N N . VAL A 1 226 ? -14.823 51.140 -42.851 1.00 39.41 226 VAL A N 1
ATOM 1837 C CA . VAL A 1 226 ? -15.187 52.065 -41.746 1.00 39.41 226 VAL A CA 1
ATOM 1838 C C . VAL A 1 226 ? -16.504 51.860 -40.980 1.00 39.41 226 VAL A C 1
ATOM 1840 O O . VAL A 1 226 ? -17.595 52.044 -41.499 1.00 39.41 226 VAL A O 1
ATOM 1843 N N . CYS A 1 227 ? -16.369 51.689 -39.660 1.00 41.09 227 CYS A N 1
ATOM 1844 C CA . CYS A 1 227 ? -17.338 52.152 -38.664 1.00 41.09 227 CYS A CA 1
ATOM 1845 C C . CYS A 1 227 ? -16.568 52.814 -37.508 1.00 41.09 227 CYS A C 1
ATOM 1847 O O . CYS A 1 227 ? -15.884 52.138 -36.744 1.00 41.09 227 CYS A O 1
ATOM 1849 N N . HIS A 1 228 ? -16.665 54.140 -37.422 1.00 36.91 228 HIS A N 1
ATOM 1850 C CA . HIS A 1 228 ? -16.417 54.927 -36.216 1.00 36.91 228 HIS A CA 1
ATOM 1851 C C . HIS A 1 228 ? -17.779 55.445 -35.749 1.00 36.91 228 HIS A C 1
ATOM 1853 O O . HIS A 1 228 ? -18.455 56.120 -36.526 1.00 36.91 228 HIS A O 1
ATOM 1859 N N . ALA A 1 229 ? -18.143 55.134 -34.508 1.00 46.72 229 ALA A N 1
ATOM 1860 C CA . ALA A 1 229 ? -18.970 55.938 -33.608 1.00 46.72 229 ALA A CA 1
ATOM 1861 C C . ALA A 1 229 ? -18.803 55.361 -32.198 1.00 46.72 229 ALA A C 1
ATOM 1863 O O . ALA A 1 229 ? -19.015 54.136 -32.048 1.00 46.72 229 ALA A O 1
#

Radius of gyration: 35.78 Å; Cα contacts (8 Å, |Δi|>4): 192; chains: 1; bounding box: 60×121×87 Å

Nearest PDB structures (foldseek):
  8wi9-assembly1_w  TM=2.592E-01  e=2.101E+00  Mycolicibacterium smegmatis MC2 155